Protein AF-A0A349PJF2-F1 (afdb_monomer)

Mean predicted aligned error: 4.55 Å

Foldseek 3Di:
DDDDWKEFPDWDWDQEEQALKTFTPDTDIDDPPDFQWKAKDLDQDFDFLPDPGTDRDHDGIDGHPDAAKTKMWIWTGDPVRHIYRTDMDIYHYDHDFAKEKEWEPPDAAWWWKDKPNPQIDIDHDTTIDITPDTHGFQDKIAIDTPDDGPQKDKDWDPRIDTDHPYYHYHIYIYMDGDDDD

Radius of gyration: 26.76 Å; Cα contacts (8 Å, |Δi|>4): 466; chains: 1; bounding box: 59×25×78 Å

Secondary structure (DSSP, 8-state):
---PPPEEEEEE--SEESSSEEE-SEEEEE-SS---EEEEESSSSPPPTTSTT-BSS--SEEE-SSSEEEEEEEEEE-SSS-BPPPEEEEEEE---EE-EEEEEES--S-EEEEETTTEEEEE-SSEEEE-S--EETT-EEEEEEEEPPTTEEEEEES-EEE--SS-EEEEEEEEEEPPP-

Sequence (181 aa):
ADNAAPTVTAFTIPSTSTSLTVSISSFTATDDTAVTGYKLTESATAPEAGAAGWTETAPTSYTFTNEGSNTLYAWAKDAAGNVSTSLNDSVTITLPTYTIGGTISDLTGTVILQNNAGDNLSRSATGSFTFATALHSSDAYAVTVLTQPTGQTCTVSSGTGTVASANITNVSVSCADNAAP

Structure (mmCIF, N/CA/C/O backbone):
data_AF-A0A349PJF2-F1
#
_entry.id   AF-A0A349PJF2-F1
#
loop_
_atom_site.group_PDB
_atom_site.id
_atom_site.type_symbol
_atom_site.label_atom_id
_atom_site.label_alt_id
_atom_site.label_comp_id
_atom_site.label_asym_id
_atom_site.label_entity_id
_atom_site.label_seq_id
_atom_site.pdbx_PDB_ins_code
_atom_site.Cartn_x
_atom_site.Cartn_y
_atom_site.Cartn_z
_atom_site.occupancy
_atom_site.B_iso_or_equiv
_atom_site.auth_seq_id
_atom_site.auth_comp_id
_atom_site.auth_asym_id
_atom_site.auth_atom_id
_atom_site.pdbx_PDB_model_num
ATOM 1 N N . ALA A 1 1 ? 27.392 4.847 -40.231 1.00 59.41 1 ALA A N 1
ATOM 2 C CA . ALA A 1 1 ? 26.349 5.277 -39.290 1.00 59.41 1 ALA A CA 1
ATOM 3 C C . ALA A 1 1 ? 25.746 4.004 -38.752 1.00 59.41 1 ALA A C 1
ATOM 5 O O . ALA A 1 1 ? 25.529 3.101 -39.552 1.00 59.41 1 ALA A O 1
ATOM 6 N N . ASP A 1 2 ? 25.619 3.909 -37.438 1.00 70.19 2 ASP A N 1
ATOM 7 C CA . ASP A 1 2 ? 24.924 2.789 -36.826 1.00 70.19 2 ASP A CA 1
ATOM 8 C C . ASP A 1 2 ? 23.417 3.003 -36.989 1.00 70.19 2 ASP A C 1
ATOM 10 O O . ASP A 1 2 ? 22.909 4.112 -36.804 1.00 70.19 2 ASP A O 1
ATOM 14 N N . ASN A 1 3 ? 22.733 1.960 -37.432 1.00 76.06 3 ASN A N 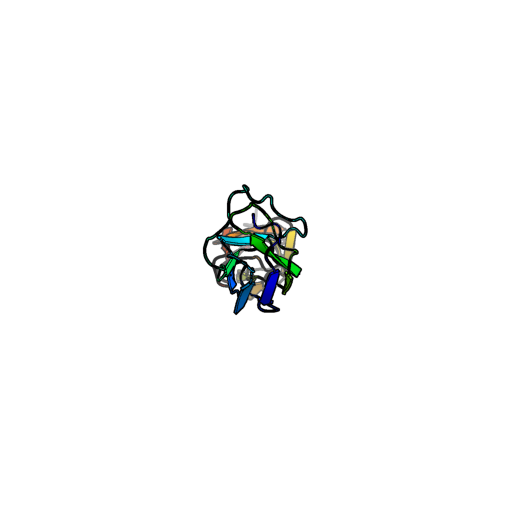1
ATOM 15 C CA . ASN A 1 3 ? 21.300 1.951 -37.679 1.00 76.06 3 ASN A CA 1
ATOM 16 C C . ASN A 1 3 ? 20.607 0.814 -36.917 1.00 76.06 3 ASN A C 1
ATOM 18 O O . ASN A 1 3 ? 19.387 0.683 -37.037 1.00 76.06 3 ASN A O 1
ATOM 22 N N . ALA A 1 4 ? 21.358 -0.019 -36.190 1.00 88.38 4 ALA A N 1
ATOM 23 C CA . ALA A 1 4 ? 20.801 -1.086 -35.384 1.00 88.38 4 ALA A CA 1
ATOM 24 C C . ALA A 1 4 ? 20.402 -0.537 -34.010 1.00 88.38 4 ALA A C 1
ATOM 26 O O . ALA A 1 4 ? 21.052 0.337 -33.455 1.00 88.38 4 A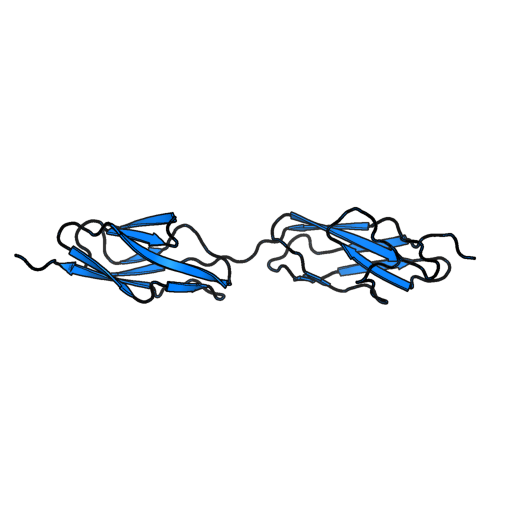LA A O 1
ATOM 27 N N . ALA A 1 5 ? 19.280 -1.019 -33.477 1.00 90.50 5 ALA A N 1
ATOM 28 C CA . ALA A 1 5 ? 18.930 -0.747 -32.092 1.00 90.50 5 ALA A CA 1
ATOM 29 C C . ALA A 1 5 ? 19.630 -1.765 -31.179 1.00 90.50 5 ALA A C 1
ATOM 31 O O . ALA A 1 5 ? 19.698 -2.947 -31.546 1.00 90.50 5 ALA A O 1
ATOM 32 N N . PRO A 1 6 ? 20.022 -1.369 -29.955 1.00 95.50 6 PRO A N 1
ATOM 33 C CA . PRO A 1 6 ? 20.521 -2.312 -28.967 1.00 95.50 6 PRO A CA 1
ATOM 34 C C . PRO A 1 6 ? 19.528 -3.434 -28.665 1.00 95.50 6 PRO A C 1
ATOM 36 O O . PRO A 1 6 ? 18.317 -3.299 -28.844 1.00 95.50 6 PRO A O 1
ATOM 39 N N . THR A 1 7 ? 20.027 -4.532 -28.103 1.00 97.12 7 THR A N 1
ATOM 40 C CA . THR A 1 7 ? 19.207 -5.650 -27.619 1.00 97.12 7 THR A CA 1
ATOM 41 C C . THR A 1 7 ? 19.398 -5.839 -26.120 1.00 97.12 7 THR A C 1
ATOM 43 O O . THR A 1 7 ? 20.521 -6.034 -25.658 1.00 97.12 7 THR A O 1
ATOM 46 N N . VAL A 1 8 ? 18.307 -5.834 -25.349 1.00 97.88 8 VAL A N 1
ATOM 47 C CA . VAL A 1 8 ? 18.334 -6.248 -23.936 1.00 97.88 8 VAL A CA 1
ATOM 48 C C . VAL A 1 8 ? 18.394 -7.773 -23.885 1.00 97.88 8 VAL A C 1
ATOM 50 O O . VAL A 1 8 ? 17.465 -8.451 -24.316 1.00 97.88 8 VAL A O 1
ATOM 53 N N . THR A 1 9 ? 19.506 -8.317 -23.397 1.00 97.44 9 THR A N 1
ATOM 54 C CA . THR A 1 9 ? 19.817 -9.754 -23.440 1.00 97.44 9 THR A CA 1
ATOM 55 C C . THR A 1 9 ? 19.437 -10.495 -22.166 1.00 97.44 9 THR A C 1
ATOM 57 O O . THR A 1 9 ? 19.181 -11.696 -22.217 1.00 97.44 9 THR A O 1
ATOM 60 N N .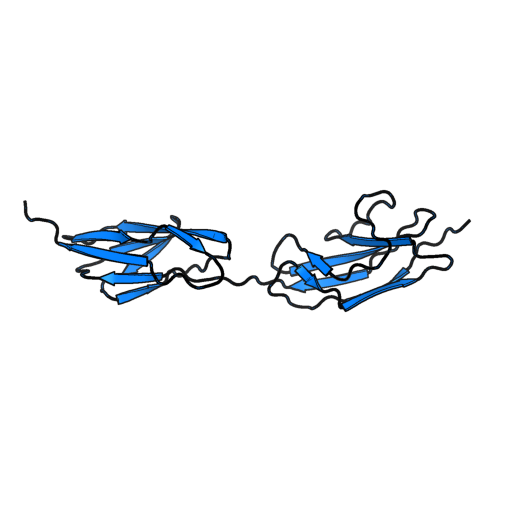 ALA A 1 10 ? 19.370 -9.799 -21.031 1.00 97.75 10 ALA A N 1
ATOM 61 C CA . ALA A 1 10 ? 18.850 -10.347 -19.788 1.00 97.75 10 ALA A CA 1
ATOM 62 C C . ALA A 1 10 ? 18.217 -9.243 -18.948 1.00 97.75 10 ALA A C 1
ATOM 64 O O . ALA A 1 10 ? 18.739 -8.131 -18.866 1.00 97.75 10 ALA A O 1
ATOM 65 N N . PHE A 1 11 ? 17.101 -9.573 -18.312 1.00 98.44 11 PHE A N 1
ATOM 66 C CA . PHE A 1 11 ? 16.432 -8.725 -17.345 1.00 98.44 11 PHE A CA 1
ATOM 67 C C . PHE A 1 11 ? 15.664 -9.615 -16.374 1.00 98.44 11 PHE A C 1
ATOM 69 O O . PHE A 1 11 ? 14.835 -10.407 -16.816 1.00 98.44 11 PHE A O 1
ATOM 76 N N . THR A 1 12 ? 15.967 -9.517 -15.081 1.00 98.25 12 THR A N 1
ATOM 77 C CA . THR A 1 12 ? 15.286 -10.303 -14.044 1.00 98.25 12 THR A CA 1
ATOM 78 C C . THR A 1 12 ? 15.121 -9.519 -12.751 1.00 98.25 12 THR A C 1
ATOM 80 O O . THR A 1 12 ? 16.077 -8.939 -12.218 1.00 98.25 12 THR A O 1
ATOM 83 N N . ILE A 1 13 ? 13.921 -9.586 -12.187 1.00 98.56 13 ILE A N 1
ATOM 84 C CA . ILE A 1 13 ? 13.551 -9.061 -10.868 1.00 98.56 13 ILE A CA 1
ATOM 85 C C . ILE A 1 13 ? 13.000 -10.215 -10.009 1.00 98.56 13 ILE A C 1
ATOM 87 O O . ILE A 1 13 ? 12.652 -11.269 -10.538 1.00 98.56 13 ILE A O 1
ATOM 91 N N . PRO A 1 14 ? 12.962 -10.102 -8.670 1.00 98.25 14 PRO A N 1
ATOM 92 C CA . PRO A 1 14 ? 12.305 -11.117 -7.854 1.00 98.25 14 PRO A CA 1
ATOM 93 C C . PRO A 1 14 ? 10.805 -11.182 -8.167 1.00 98.25 14 PRO A C 1
ATOM 95 O O . PRO A 1 14 ? 10.162 -10.161 -8.394 1.00 98.25 14 PRO A O 1
ATOM 98 N N . SER A 1 15 ? 10.223 -12.380 -8.084 1.00 97.81 15 SER A N 1
ATOM 99 C CA . SER A 1 15 ? 8.788 -12.591 -8.319 1.00 97.81 15 SER A CA 1
ATOM 100 C C . SER A 1 15 ? 7.892 -12.010 -7.219 1.00 97.81 15 SER A C 1
ATOM 102 O O . SER A 1 15 ? 6.703 -11.781 -7.446 1.00 97.81 15 SER A O 1
ATOM 104 N N . THR A 1 16 ? 8.444 -11.749 -6.029 1.00 97.94 16 THR A N 1
ATOM 105 C CA . THR A 1 16 ? 7.729 -11.171 -4.882 1.00 97.94 16 THR A CA 1
ATOM 106 C C . THR A 1 16 ? 8.570 -10.132 -4.146 1.00 97.94 16 THR A C 1
ATOM 108 O O . THR A 1 16 ? 9.784 -10.305 -4.026 1.00 97.94 16 THR A O 1
ATOM 111 N N . SER A 1 17 ? 7.930 -9.111 -3.571 1.00 98.19 17 SER A N 1
ATOM 112 C CA . SER A 1 17 ? 8.584 -8.112 -2.714 1.00 98.19 17 SER A CA 1
ATOM 113 C C . SER A 1 17 ? 7.667 -7.638 -1.585 1.00 98.19 17 SER A C 1
ATOM 115 O O . SER A 1 17 ? 6.457 -7.531 -1.762 1.00 98.19 17 SER A O 1
ATOM 117 N N . THR A 1 18 ? 8.252 -7.288 -0.438 1.00 97.06 18 THR A N 1
ATOM 118 C CA . THR A 1 18 ? 7.561 -6.612 0.678 1.00 97.06 18 THR A CA 1
ATOM 119 C C . THR A 1 18 ? 7.866 -5.111 0.738 1.00 97.06 18 THR A C 1
ATOM 121 O O . THR A 1 18 ? 7.680 -4.470 1.769 1.00 97.06 18 THR A O 1
ATOM 124 N N . SER A 1 19 ? 8.406 -4.559 -0.351 1.00 96.75 19 SER A N 1
ATOM 125 C CA . SER A 1 19 ? 8.801 -3.158 -0.512 1.00 96.75 19 SER A CA 1
ATOM 126 C C . SER A 1 19 ? 8.511 -2.689 -1.938 1.00 96.75 19 SER A C 1
ATOM 128 O O . SER A 1 19 ? 8.658 -3.464 -2.886 1.00 96.75 19 SER A O 1
ATOM 130 N N . LEU A 1 20 ? 8.164 -1.408 -2.098 1.00 97.38 20 LEU A N 1
ATOM 131 C CA . LEU A 1 20 ? 8.050 -0.772 -3.416 1.00 97.38 20 LEU A CA 1
ATOM 132 C C . LEU A 1 20 ? 9.406 -0.662 -4.125 1.00 97.38 20 LEU A C 1
ATOM 134 O O . LEU A 1 20 ? 9.456 -0.672 -5.351 1.00 97.38 20 LEU A O 1
ATOM 138 N N . THR A 1 2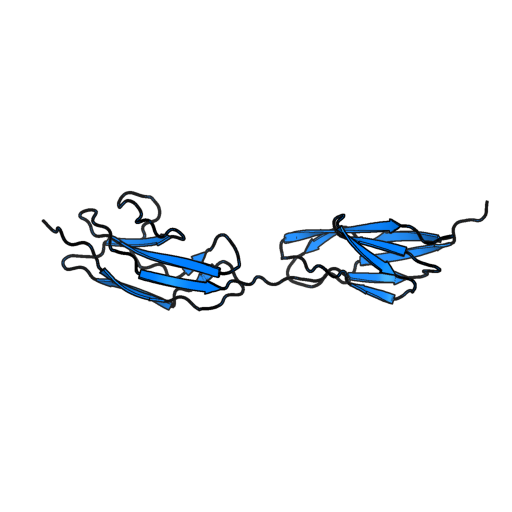1 ? 10.508 -0.582 -3.377 1.00 97.81 21 THR A N 1
ATOM 139 C CA . THR A 1 21 ? 11.858 -0.619 -3.950 1.00 97.81 21 THR A CA 1
ATOM 140 C C . THR A 1 21 ? 12.304 -2.063 -4.119 1.00 97.81 21 THR A C 1
ATOM 142 O O . THR A 1 21 ? 12.568 -2.765 -3.141 1.00 97.81 21 THR A O 1
ATOM 145 N N . VAL A 1 22 ? 12.399 -2.488 -5.375 1.00 98.25 22 VAL A N 1
ATOM 146 C CA . VAL A 1 22 ? 12.742 -3.847 -5.792 1.00 98.25 22 VAL A CA 1
ATOM 147 C C . VAL A 1 22 ? 14.136 -3.851 -6.406 1.00 98.25 22 VAL A C 1
ATOM 149 O O . VAL A 1 22 ? 14.479 -2.981 -7.208 1.00 98.25 22 VAL A O 1
ATOM 152 N N . SER A 1 23 ? 14.956 -4.829 -6.029 1.00 97.94 23 SER A N 1
ATOM 153 C CA . SER A 1 23 ? 16.282 -5.030 -6.612 1.00 97.94 23 SER A CA 1
ATOM 154 C C . SER A 1 23 ? 16.204 -5.701 -7.982 1.00 97.94 23 SER A C 1
ATOM 156 O O . SER A 1 23 ? 15.338 -6.532 -8.251 1.00 97.94 23 SER A O 1
ATOM 158 N N . ILE A 1 24 ? 17.150 -5.360 -8.849 1.00 98.12 24 ILE A N 1
ATOM 159 C CA . ILE A 1 24 ? 17.281 -5.922 -10.191 1.00 98.12 24 ILE A CA 1
ATOM 160 C C . ILE A 1 24 ? 18.456 -6.889 -10.165 1.00 98.12 24 ILE A C 1
ATOM 162 O O . ILE A 1 24 ? 19.592 -6.505 -9.894 1.00 98.12 24 ILE A O 1
ATOM 166 N N . SER A 1 25 ? 18.158 -8.164 -10.399 1.00 95.44 25 SER A N 1
ATOM 167 C CA . SER A 1 25 ? 19.133 -9.257 -10.305 1.00 95.44 25 SER A CA 1
ATOM 168 C C . SER A 1 25 ? 19.980 -9.406 -11.567 1.00 95.44 25 SER A C 1
ATOM 170 O O . SER A 1 25 ? 21.129 -9.835 -11.493 1.00 95.44 25 SER A O 1
ATOM 172 N N . SER A 1 26 ? 19.429 -9.024 -12.718 1.00 97.06 26 SER A N 1
ATOM 173 C CA . SER A 1 26 ? 20.146 -8.937 -13.982 1.00 97.06 26 SER A CA 1
ATOM 174 C C . SER A 1 26 ? 19.529 -7.838 -14.827 1.00 97.06 26 SER A C 1
ATOM 176 O O . SER A 1 26 ? 18.306 -7.729 -14.896 1.00 97.06 26 SER A O 1
ATOM 178 N N . PHE A 1 27 ? 20.374 -7.039 -15.468 1.00 97.81 27 PHE A N 1
ATOM 179 C CA . PHE A 1 27 ? 19.989 -6.163 -16.562 1.00 97.81 27 PHE A CA 1
ATOM 180 C C . PHE A 1 27 ? 21.207 -5.972 -17.464 1.00 97.81 27 PHE A C 1
ATOM 182 O O . PHE A 1 27 ? 22.126 -5.220 -17.145 1.00 97.81 27 PHE A O 1
ATOM 189 N N . THR A 1 28 ? 21.228 -6.694 -18.580 1.00 97.31 28 THR A N 1
ATOM 190 C CA . THR A 1 28 ? 22.307 -6.636 -19.567 1.00 97.31 28 THR A CA 1
ATOM 191 C C . THR A 1 28 ? 21.746 -6.311 -20.938 1.00 97.31 28 THR A C 1
ATOM 193 O O . THR A 1 28 ? 20.685 -6.802 -21.325 1.00 97.31 28 THR A O 1
ATOM 196 N N . ALA A 1 29 ? 22.480 -5.504 -21.694 1.00 96.81 29 ALA A N 1
ATOM 197 C CA . ALA A 1 29 ? 22.188 -5.223 -23.087 1.00 96.81 29 ALA A CA 1
ATOM 198 C C . ALA A 1 29 ? 23.473 -5.277 -23.910 1.00 96.81 29 ALA A C 1
ATOM 200 O O . ALA A 1 29 ? 24.569 -5.055 -23.395 1.00 96.81 29 ALA A O 1
ATOM 201 N N . THR A 1 30 ? 23.325 -5.591 -25.188 1.00 94.75 30 THR A N 1
ATOM 202 C CA . THR A 1 30 ? 24.413 -5.630 -26.162 1.00 94.75 30 THR A CA 1
ATOM 203 C C . THR A 1 30 ? 24.028 -4.826 -27.385 1.00 94.75 30 THR A C 1
ATOM 205 O O . THR A 1 30 ? 22.849 -4.724 -27.722 1.00 94.75 30 THR A O 1
ATOM 208 N N . ASP A 1 31 ? 25.037 -4.306 -28.058 1.00 93.75 31 ASP A N 1
ATOM 209 C CA . ASP A 1 31 ? 24.923 -3.525 -29.279 1.00 93.75 31 ASP A CA 1
ATOM 210 C C . ASP A 1 31 ? 26.179 -3.780 -30.123 1.00 93.75 31 ASP A C 1
ATOM 212 O O . ASP A 1 31 ? 27.198 -4.215 -29.572 1.00 93.75 31 ASP A O 1
ATOM 216 N N . ASP A 1 32 ? 26.117 -3.574 -31.436 1.00 86.31 32 ASP A N 1
ATOM 217 C CA . ASP A 1 32 ? 27.268 -3.752 -32.325 1.00 86.31 32 ASP A CA 1
ATOM 218 C C . ASP A 1 32 ? 28.282 -2.608 -32.213 1.00 86.31 32 ASP A C 1
ATOM 220 O O . ASP A 1 32 ? 29.478 -2.852 -32.410 1.00 86.31 32 ASP A O 1
ATOM 224 N N . THR A 1 33 ? 27.848 -1.407 -31.809 1.00 88.81 33 THR A N 1
ATOM 225 C CA . THR A 1 33 ? 28.745 -0.286 -31.504 1.00 88.81 33 THR A CA 1
ATOM 226 C C . THR A 1 33 ? 28.888 -0.064 -30.001 1.00 88.81 33 THR A C 1
ATOM 228 O O . THR A 1 33 ? 29.988 -0.209 -29.458 1.00 88.81 33 THR A O 1
ATOM 231 N N . ALA A 1 34 ? 27.810 0.339 -29.321 1.00 89.25 34 ALA A N 1
ATOM 232 C CA . ALA A 1 34 ? 27.795 0.602 -27.885 1.00 89.25 34 ALA A CA 1
ATOM 233 C C . ALA A 1 34 ? 26.380 0.868 -27.350 1.00 89.25 34 ALA A C 1
ATOM 235 O O . ALA A 1 34 ? 25.655 1.741 -27.830 1.00 89.25 34 ALA A O 1
ATOM 236 N N . VAL A 1 35 ? 26.059 0.252 -26.211 1.00 95.19 35 VAL A N 1
ATOM 237 C CA . VAL A 1 35 ? 24.931 0.693 -25.383 1.00 95.19 35 VAL A CA 1
ATOM 238 C C . VAL A 1 35 ? 25.346 1.943 -24.607 1.00 95.19 35 VAL A C 1
ATOM 240 O O . VAL A 1 35 ? 26.327 1.914 -23.868 1.00 95.19 35 VAL A O 1
ATOM 243 N N . THR A 1 36 ? 24.594 3.034 -24.748 1.00 95.75 36 THR A N 1
ATOM 244 C CA . THR A 1 36 ? 24.882 4.320 -24.076 1.00 95.75 36 THR A CA 1
ATOM 245 C C . THR A 1 36 ? 23.831 4.736 -23.060 1.00 95.75 36 THR A C 1
ATOM 247 O O . THR A 1 36 ? 23.991 5.748 -22.378 1.00 95.75 36 THR A O 1
ATOM 250 N N . GLY A 1 37 ? 22.729 3.998 -22.964 1.00 97.31 37 GLY A N 1
ATOM 251 C CA . GLY A 1 37 ? 21.723 4.270 -21.958 1.00 97.31 37 GLY A CA 1
ATOM 252 C C . GLY A 1 37 ? 20.860 3.066 -21.642 1.00 97.31 37 GLY A C 1
ATOM 253 O O . GLY A 1 37 ? 20.527 2.278 -22.521 1.00 97.31 37 GLY A O 1
ATOM 254 N N . TYR A 1 38 ? 20.454 2.992 -20.383 1.00 98.31 38 TYR A N 1
ATOM 255 C CA . TYR A 1 38 ? 19.519 2.032 -19.822 1.00 98.31 38 TYR A CA 1
ATOM 256 C C . TYR A 1 38 ? 18.360 2.780 -19.175 1.00 98.31 38 TYR A C 1
ATOM 258 O O . TYR A 1 38 ? 18.555 3.832 -18.553 1.00 98.31 38 TYR A O 1
ATOM 266 N N . LYS A 1 39 ? 17.148 2.247 -19.313 1.00 98.06 39 LYS A N 1
ATOM 267 C CA . LYS A 1 39 ? 15.953 2.814 -18.690 1.00 98.06 39 LYS A CA 1
ATOM 268 C C . LYS A 1 39 ? 14.960 1.722 -18.332 1.00 98.06 39 LYS A C 1
ATOM 270 O O . LYS A 1 39 ? 14.881 0.695 -19.000 1.00 98.06 39 LYS A O 1
ATOM 275 N N . LEU A 1 40 ? 14.202 1.971 -17.271 1.00 98.31 40 LEU A N 1
ATOM 276 C CA . LEU A 1 40 ? 13.140 1.103 -16.782 1.00 98.31 40 LEU A CA 1
ATOM 277 C C . LEU A 1 40 ? 11.836 1.887 -16.727 1.00 98.31 40 LEU A C 1
ATOM 279 O O . LEU A 1 40 ? 11.840 3.061 -16.350 1.00 98.31 40 LEU A O 1
ATOM 283 N N . THR A 1 41 ? 10.736 1.251 -17.113 1.00 97.69 41 THR A N 1
ATOM 284 C CA . THR A 1 41 ? 9.402 1.861 -17.095 1.00 97.69 41 THR A CA 1
ATOM 285 C C . THR A 1 41 ? 8.340 0.848 -16.688 1.00 97.69 41 THR A C 1
ATOM 287 O O 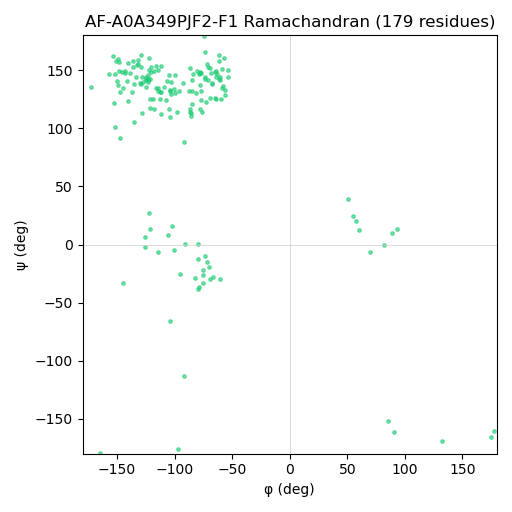. THR A 1 41 ? 8.430 -0.321 -17.042 1.00 97.69 41 THR A O 1
ATOM 290 N N . GLU A 1 42 ? 7.277 1.310 -16.032 1.00 97.12 42 GLU A N 1
ATOM 291 C CA . GLU A 1 42 ? 6.045 0.525 -15.804 1.00 97.12 42 GLU A CA 1
ATOM 292 C C . GLU A 1 42 ? 5.115 0.504 -17.040 1.00 97.12 42 GLU A C 1
ATOM 294 O O . GLU A 1 42 ? 4.047 -0.099 -17.026 1.00 97.12 42 GLU A O 1
ATOM 299 N N . SER A 1 43 ? 5.515 1.162 -18.134 1.00 95.94 43 SER A N 1
ATOM 300 C CA . SER A 1 43 ? 4.805 1.163 -19.418 1.00 95.94 43 SER A CA 1
ATOM 301 C C . SER A 1 43 ? 5.489 0.249 -20.429 1.00 95.94 43 SER A C 1
ATOM 303 O O . SER A 1 43 ? 6.714 0.281 -20.553 1.00 95.94 43 SER A O 1
ATOM 305 N N . ALA A 1 44 ? 4.683 -0.488 -21.198 1.00 96.62 44 ALA A N 1
ATOM 306 C CA . ALA A 1 44 ? 5.130 -1.292 -22.336 1.00 96.62 44 ALA A CA 1
ATOM 307 C C . ALA A 1 44 ? 5.509 -0.451 -23.571 1.00 96.62 44 ALA A C 1
ATOM 309 O O . ALA A 1 44 ? 6.045 -0.981 -24.542 1.00 96.62 44 ALA A O 1
ATOM 310 N N . THR A 1 45 ? 5.210 0.851 -23.568 1.00 96.69 45 THR A N 1
ATOM 311 C CA . THR A 1 45 ? 5.544 1.753 -24.675 1.00 96.69 45 THR A CA 1
ATOM 312 C C . THR A 1 45 ? 6.997 2.196 -24.574 1.00 96.69 45 THR A C 1
ATOM 314 O O . THR A 1 45 ? 7.420 2.693 -23.528 1.00 96.69 45 THR A O 1
ATOM 317 N N . ALA A 1 46 ? 7.735 2.075 -25.680 1.00 95.94 46 ALA A N 1
ATOM 318 C CA . ALA A 1 46 ? 9.127 2.497 -25.750 1.00 95.94 46 ALA A CA 1
ATOM 319 C C . ALA A 1 46 ? 9.279 3.979 -25.363 1.00 95.94 46 ALA A C 1
ATOM 321 O O . ALA A 1 46 ? 8.574 4.830 -25.917 1.00 95.94 46 ALA A O 1
ATOM 322 N N . PRO A 1 47 ? 10.181 4.316 -24.425 1.00 96.88 47 PRO A N 1
ATOM 323 C CA . PRO A 1 47 ? 10.486 5.703 -24.119 1.00 96.88 47 PRO A CA 1
ATOM 324 C C . PRO A 1 47 ? 11.218 6.356 -25.295 1.00 96.88 47 PRO A C 1
ATOM 326 O O . PRO A 1 47 ? 12.026 5.723 -25.971 1.00 96.88 47 PRO A O 1
ATOM 329 N N . GLU A 1 48 ? 11.003 7.655 -25.495 1.00 96.00 48 GLU A N 1
ATOM 330 C CA . GLU A 1 48 ? 11.801 8.424 -26.452 1.00 96.00 48 GLU A CA 1
ATOM 331 C C . GLU A 1 48 ? 13.285 8.428 -26.042 1.00 96.00 48 GLU A C 1
ATOM 333 O O . GLU A 1 48 ? 13.627 8.538 -24.856 1.00 96.00 48 GLU A O 1
ATOM 338 N N . ALA A 1 49 ? 14.191 8.364 -27.020 1.00 94.62 49 ALA A N 1
ATOM 339 C CA . ALA A 1 49 ? 15.634 8.334 -26.767 1.00 94.62 49 ALA A CA 1
ATOM 340 C C . ALA A 1 49 ? 16.152 9.580 -26.021 1.00 94.62 49 ALA A C 1
ATOM 342 O O . ALA A 1 49 ? 17.115 9.488 -25.260 1.00 94.62 49 ALA A O 1
ATOM 343 N N . GLY A 1 50 ? 15.494 10.731 -26.212 1.00 93.19 50 GLY A N 1
ATOM 344 C CA . GLY A 1 50 ? 15.791 11.995 -25.528 1.00 93.19 50 GLY A CA 1
ATOM 345 C C . GLY A 1 50 ? 15.020 12.221 -24.222 1.00 93.19 50 GLY A C 1
ATOM 346 O O . GLY A 1 50 ? 15.188 13.265 -23.595 1.00 93.19 50 GLY A O 1
ATOM 347 N N . ALA A 1 51 ? 14.165 11.283 -23.801 1.00 95.00 51 ALA A N 1
ATOM 348 C CA . ALA A 1 51 ? 13.400 11.428 -22.566 1.00 95.00 51 ALA A CA 1
ATOM 349 C C . ALA A 1 51 ? 14.321 11.458 -21.334 1.00 95.00 51 ALA A C 1
ATOM 351 O O . ALA A 1 51 ? 15.331 10.765 -21.281 1.00 95.00 51 ALA A O 1
ATOM 352 N N . ALA A 1 52 ? 13.948 12.185 -20.281 1.00 94.19 52 ALA A N 1
ATOM 353 C CA . ALA A 1 52 ? 14.692 12.140 -19.020 1.00 94.19 52 ALA A CA 1
ATOM 354 C C . ALA A 1 52 ? 14.700 10.721 -18.399 1.00 94.19 52 ALA A C 1
ATOM 356 O O . ALA A 1 52 ? 13.821 9.900 -18.680 1.00 94.19 52 ALA A O 1
ATOM 357 N N . GLY A 1 53 ? 15.676 10.434 -17.531 1.00 93.88 53 GLY A N 1
ATOM 358 C CA . GLY A 1 53 ? 15.743 9.181 -16.764 1.00 93.88 53 GLY A CA 1
ATOM 359 C C . GLY A 1 53 ? 16.472 8.015 -17.442 1.00 93.88 53 GLY A C 1
ATOM 360 O O . GLY A 1 53 ? 16.409 6.899 -16.937 1.00 93.88 53 GLY A O 1
ATOM 361 N N . TRP A 1 54 ? 17.159 8.246 -18.565 1.00 97.44 54 TRP A N 1
ATOM 362 C CA . TRP A 1 54 ? 18.180 7.312 -19.048 1.00 97.44 54 TRP A CA 1
ATOM 363 C C . TRP A 1 54 ? 19.412 7.362 -18.140 1.00 97.44 54 TRP A C 1
ATOM 365 O O . TRP A 1 54 ? 19.818 8.430 -17.685 1.00 97.44 54 TRP A O 1
ATOM 375 N N . THR A 1 55 ? 20.008 6.202 -17.903 1.00 97.44 55 THR A N 1
ATOM 376 C CA . THR A 1 55 ? 21.198 6.017 -17.064 1.00 97.44 55 THR A CA 1
ATOM 377 C C . THR A 1 55 ? 22.315 5.394 -17.888 1.00 97.44 55 THR A C 1
ATOM 379 O O . THR A 1 55 ? 22.039 4.558 -18.740 1.00 97.44 55 THR A O 1
ATOM 382 N N . GLU A 1 56 ? 23.569 5.799 -17.681 1.00 95.62 56 GLU A N 1
ATOM 383 C CA . GLU A 1 56 ? 24.704 5.264 -18.457 1.00 95.62 56 GLU A CA 1
ATOM 384 C C . GLU A 1 56 ? 24.998 3.793 -18.126 1.00 95.62 56 GLU A C 1
ATOM 386 O O . GLU A 1 56 ? 25.449 3.032 -18.979 1.00 95.62 56 GLU A O 1
ATOM 391 N N . THR A 1 57 ? 24.706 3.378 -16.894 1.00 96.00 57 THR A N 1
ATOM 392 C CA . THR A 1 57 ? 24.840 2.000 -16.421 1.00 96.00 57 THR A CA 1
ATOM 393 C C . THR A 1 57 ? 23.473 1.392 -16.150 1.00 96.00 57 THR A C 1
ATOM 395 O O . THR A 1 57 ? 22.520 2.097 -15.833 1.00 96.00 57 THR A O 1
ATOM 398 N N . ALA A 1 58 ? 23.378 0.067 -16.250 1.00 97.12 58 ALA A N 1
ATOM 399 C CA . ALA A 1 58 ? 22.149 -0.645 -15.938 1.00 97.12 58 ALA A CA 1
ATOM 400 C C . ALA A 1 58 ? 21.730 -0.402 -14.468 1.00 97.12 58 ALA A C 1
ATOM 402 O O . ALA A 1 58 ? 22.532 -0.656 -13.561 1.00 97.12 58 ALA A O 1
ATOM 403 N N . PRO A 1 59 ? 20.498 0.077 -14.203 1.00 97.81 59 PRO A N 1
ATOM 404 C CA . PRO A 1 59 ? 20.010 0.254 -12.843 1.00 97.81 59 PRO A CA 1
ATOM 405 C C . PRO A 1 59 ? 19.979 -1.065 -12.067 1.00 97.81 59 PRO A C 1
ATOM 407 O O . PRO A 1 59 ? 19.639 -2.116 -12.606 1.00 97.81 59 PRO A O 1
ATOM 410 N N . THR A 1 60 ? 20.281 -0.993 -10.772 1.00 97.94 60 THR A N 1
ATOM 411 C CA . THR A 1 60 ? 20.293 -2.147 -9.853 1.00 97.94 60 THR A CA 1
ATOM 412 C C . THR A 1 60 ? 19.042 -2.237 -8.979 1.00 97.94 60 THR A C 1
ATOM 414 O O . THR A 1 60 ? 18.874 -3.193 -8.223 1.00 97.94 60 THR A O 1
ATOM 417 N N . SER A 1 61 ? 18.156 -1.244 -9.059 1.00 98.00 61 SER A N 1
ATOM 418 C CA . SER A 1 61 ? 16.864 -1.236 -8.378 1.00 98.00 61 SER A CA 1
ATOM 419 C C . SER A 1 61 ? 15.858 -0.362 -9.119 1.00 98.00 61 SER A C 1
ATOM 421 O O . SER A 1 61 ? 16.234 0.476 -9.942 1.00 98.00 61 SER A O 1
ATOM 423 N N . TYR A 1 62 ? 14.583 -0.562 -8.807 1.00 98.31 62 TYR A N 1
ATOM 424 C CA . TYR A 1 62 ? 13.478 0.259 -9.276 1.00 98.31 62 TYR A CA 1
ATOM 425 C C . TYR A 1 62 ? 12.453 0.434 -8.151 1.00 98.31 62 TYR A C 1
ATOM 427 O O . TYR A 1 62 ? 12.195 -0.508 -7.401 1.00 98.31 62 TYR A O 1
ATOM 435 N N . THR A 1 63 ? 11.878 1.631 -8.024 1.00 98.19 63 THR A N 1
ATOM 436 C CA . THR A 1 63 ? 10.806 1.910 -7.058 1.00 98.19 63 THR A CA 1
ATOM 437 C C . THR A 1 63 ? 9.480 1.970 -7.795 1.00 98.19 63 THR A C 1
ATOM 439 O O . THR A 1 63 ? 9.245 2.909 -8.552 1.00 98.19 63 THR A O 1
ATOM 442 N N . PHE A 1 64 ? 8.634 0.969 -7.567 1.00 97.94 64 PHE A N 1
ATOM 443 C CA . PHE A 1 64 ? 7.286 0.906 -8.121 1.00 97.94 64 PHE A CA 1
ATOM 444 C C . PHE A 1 64 ? 6.356 1.919 -7.462 1.00 97.94 64 PHE A C 1
ATOM 446 O O . PHE A 1 64 ? 6.549 2.313 -6.311 1.00 97.94 64 PHE A O 1
ATOM 453 N N . THR A 1 65 ? 5.314 2.304 -8.194 1.00 95.69 65 THR A N 1
ATOM 454 C CA . THR A 1 65 ? 4.318 3.259 -7.696 1.00 95.69 65 THR A CA 1
ATOM 455 C C . THR A 1 65 ? 3.306 2.607 -6.755 1.00 95.69 65 THR A C 1
ATOM 457 O O . THR A 1 65 ? 2.887 3.228 -5.782 1.00 95.69 65 THR A O 1
ATOM 460 N N . ASN A 1 66 ? 2.912 1.360 -7.029 1.00 94.19 66 ASN A N 1
ATOM 461 C CA . ASN A 1 66 ? 1.836 0.675 -6.316 1.00 94.19 66 ASN A CA 1
ATOM 462 C C . ASN A 1 66 ? 2.257 -0.729 -5.888 1.00 94.19 66 ASN A C 1
ATOM 464 O O . ASN A 1 66 ? 3.112 -1.358 -6.514 1.00 94.19 66 ASN A O 1
ATOM 468 N N . GLU A 1 67 ? 1.612 -1.246 -4.845 1.00 96.81 67 GLU A N 1
ATOM 469 C CA . GLU A 1 67 ? 1.680 -2.672 -4.552 1.00 96.81 67 GLU A CA 1
ATOM 470 C C . GLU A 1 67 ? 0.821 -3.500 -5.529 1.00 96.81 67 GLU A C 1
ATOM 472 O O . GLU A 1 67 ? 0.184 -2.964 -6.436 1.00 96.81 67 GLU A O 1
ATOM 477 N N . GLY A 1 68 ? 0.808 -4.820 -5.363 1.00 97.31 68 GLY A N 1
ATOM 478 C CA . GLY A 1 68 ? 0.128 -5.749 -6.259 1.00 97.31 68 GLY A CA 1
ATOM 479 C C . GLY A 1 68 ? 1.024 -6.249 -7.391 1.00 97.31 68 GLY A C 1
ATOM 480 O O . GLY A 1 68 ? 2.255 -6.214 -7.303 1.00 97.31 68 GLY A O 1
ATOM 481 N N . SER A 1 69 ? 0.403 -6.780 -8.444 1.00 97.44 69 SER A N 1
ATOM 482 C CA . SER A 1 69 ? 1.123 -7.303 -9.608 1.00 97.44 69 SER A CA 1
ATOM 483 C C . SER A 1 69 ? 1.579 -6.153 -10.500 1.00 97.44 69 SER A C 1
ATOM 485 O O . SER A 1 69 ? 0.753 -5.425 -11.047 1.00 97.44 69 SER A O 1
ATOM 487 N N . ASN A 1 70 ? 2.893 -6.001 -10.637 1.00 97.94 70 ASN A N 1
ATOM 488 C CA . ASN A 1 70 ? 3.518 -4.969 -11.450 1.00 97.94 70 ASN A CA 1
ATOM 489 C C . ASN A 1 70 ? 4.475 -5.605 -12.463 1.00 97.94 70 ASN A C 1
ATOM 491 O O . ASN A 1 70 ? 5.192 -6.555 -12.141 1.00 97.94 70 ASN A O 1
ATOM 495 N N . THR A 1 71 ? 4.524 -5.042 -13.669 1.00 98.12 71 THR A N 1
ATOM 496 C CA . THR A 1 71 ? 5.455 -5.451 -14.728 1.00 98.12 71 THR A CA 1
ATOM 497 C C . THR A 1 71 ? 6.418 -4.311 -15.018 1.00 98.12 71 THR A C 1
ATOM 499 O O . THR A 1 71 ? 5.999 -3.167 -15.198 1.00 98.12 71 THR A O 1
ATOM 502 N N . LEU A 1 72 ? 7.709 -4.628 -15.073 1.00 98.44 72 LEU A N 1
ATOM 503 C CA . LEU A 1 72 ? 8.768 -3.669 -15.354 1.00 98.44 72 LEU A CA 1
ATOM 504 C C . LEU A 1 72 ? 9.382 -3.965 -16.718 1.00 98.44 72 LEU A C 1
ATOM 506 O O . LEU A 1 72 ? 9.735 -5.105 -17.009 1.00 98.44 72 LEU A O 1
ATOM 510 N N . TYR A 1 73 ? 9.508 -2.931 -17.542 1.00 98.50 73 TYR A N 1
ATOM 511 C CA . TYR A 1 73 ? 10.042 -3.014 -18.896 1.00 98.50 73 TYR A CA 1
ATOM 512 C C . TYR A 1 73 ? 11.428 -2.380 -18.930 1.00 98.50 73 TYR A C 1
ATOM 514 O O . TYR A 1 73 ? 11.603 -1.224 -18.541 1.00 98.50 73 TYR A O 1
ATOM 522 N N . ALA A 1 74 ? 12.404 -3.149 -19.393 1.00 98.50 74 ALA A N 1
ATOM 523 C CA . ALA A 1 74 ? 13.798 -2.774 -19.520 1.00 98.50 74 ALA A CA 1
ATOM 524 C C . ALA A 1 74 ? 14.127 -2.386 -20.960 1.00 98.50 74 ALA A C 1
ATOM 526 O O . ALA A 1 74 ? 13.835 -3.129 -21.898 1.00 98.50 74 ALA A O 1
ATOM 527 N N . TRP A 1 75 ? 14.769 -1.232 -21.113 1.00 98.44 75 TRP A N 1
ATOM 528 C CA . TRP A 1 75 ? 15.106 -0.619 -22.392 1.00 98.44 75 TRP A CA 1
ATOM 529 C C . TRP A 1 75 ? 16.584 -0.253 -22.436 1.00 98.44 75 TRP A C 1
ATOM 531 O O . TRP A 1 75 ? 17.144 0.216 -21.442 1.00 98.44 75 TRP A O 1
ATOM 541 N N . ALA A 1 76 ? 17.190 -0.389 -23.609 1.00 98.06 76 ALA A N 1
ATOM 542 C CA . ALA A 1 76 ? 18.533 0.089 -23.900 1.00 98.06 76 ALA A CA 1
ATOM 543 C C . ALA A 1 76 ? 18.501 1.065 -25.084 1.00 98.06 76 ALA A C 1
ATOM 545 O O . ALA A 1 76 ? 17.643 0.947 -25.960 1.00 98.06 76 ALA A O 1
ATOM 546 N N . LYS A 1 77 ? 19.425 2.027 -25.115 1.00 96.00 77 LYS A N 1
ATOM 547 C CA . LYS A 1 77 ? 19.623 2.929 -26.257 1.00 96.00 77 LYS A CA 1
ATOM 548 C C . LYS A 1 77 ? 21.089 3.062 -26.643 1.00 96.00 77 LYS A C 1
ATOM 550 O O . LYS A 1 77 ? 21.975 2.933 -25.794 1.00 96.00 77 LYS A O 1
ATOM 555 N N . ASP A 1 78 ? 21.327 3.383 -27.903 1.00 94.56 78 ASP A N 1
ATOM 556 C CA . ASP A 1 78 ? 22.648 3.704 -28.440 1.00 94.56 78 ASP A CA 1
ATOM 557 C C . ASP A 1 78 ? 22.883 5.231 -28.490 1.00 94.56 78 ASP A C 1
ATOM 559 O O . ASP A 1 78 ? 22.077 6.033 -27.998 1.00 94.56 78 ASP A O 1
ATOM 563 N N . ALA A 1 79 ? 24.028 5.640 -29.043 1.00 91.62 79 ALA A N 1
ATOM 564 C CA . ALA A 1 79 ? 24.358 7.051 -29.257 1.00 91.62 79 ALA A CA 1
ATOM 565 C C . ALA A 1 79 ? 23.600 7.683 -30.441 1.00 91.62 79 ALA A C 1
ATOM 567 O O . ALA A 1 79 ? 23.482 8.907 -30.499 1.00 91.62 79 ALA A O 1
ATOM 568 N N . ALA A 1 80 ? 23.118 6.870 -31.386 1.00 92.19 80 ALA A N 1
ATOM 569 C CA . ALA A 1 80 ? 22.391 7.316 -32.574 1.00 92.19 80 ALA A CA 1
ATOM 570 C C . ALA A 1 80 ? 20.915 7.644 -32.276 1.00 92.19 80 ALA A C 1
ATOM 572 O O . ALA A 1 80 ? 20.252 8.291 -33.086 1.00 92.19 80 ALA A O 1
ATOM 573 N N . GLY A 1 81 ? 20.424 7.262 -31.095 1.00 90.88 81 GLY A N 1
ATOM 574 C CA . GLY A 1 81 ? 19.056 7.490 -30.643 1.00 90.88 81 GLY A CA 1
ATOM 575 C C . GLY A 1 81 ? 18.111 6.327 -30.944 1.00 90.88 81 GLY A C 1
ATOM 576 O O . GLY A 1 81 ? 16.899 6.496 -30.812 1.00 90.88 81 GLY A O 1
ATOM 577 N N . ASN A 1 82 ? 18.632 5.158 -31.319 1.00 93.75 82 ASN A N 1
ATOM 578 C CA . ASN A 1 82 ? 17.830 3.954 -31.470 1.00 93.75 82 ASN A CA 1
ATOM 579 C C . ASN A 1 82 ? 17.536 3.357 -30.087 1.00 93.75 82 ASN A C 1
ATOM 581 O O . ASN A 1 82 ? 18.410 3.298 -29.220 1.00 93.75 82 ASN A O 1
ATOM 585 N N . VAL A 1 83 ? 16.296 2.912 -29.874 1.00 96.81 83 VAL A N 1
ATOM 586 C CA . VAL A 1 83 ? 15.834 2.300 -28.618 1.00 96.81 83 VAL A CA 1
ATOM 587 C C . VAL A 1 83 ? 15.483 0.840 -28.877 1.00 96.81 83 VAL A C 1
ATOM 589 O O . VAL A 1 83 ? 14.820 0.525 -29.865 1.00 96.81 83 VAL A O 1
ATOM 592 N N . SER A 1 84 ? 15.935 -0.045 -27.992 1.00 97.00 84 SER A N 1
ATOM 593 C CA . SER A 1 84 ? 15.699 -1.485 -28.073 1.00 97.00 84 SER A CA 1
ATOM 594 C C . SER A 1 84 ? 14.212 -1.838 -28.020 1.00 97.00 84 SER A C 1
ATOM 596 O O . SER A 1 84 ? 13.384 -1.088 -27.503 1.00 97.00 84 SER A O 1
ATOM 598 N N . THR A 1 85 ? 13.863 -3.057 -28.431 1.00 96.38 85 THR A N 1
ATOM 599 C CA . THR A 1 85 ? 12.645 -3.693 -27.908 1.00 96.38 85 THR A CA 1
ATOM 600 C C . THR A 1 85 ? 12.795 -3.925 -26.404 1.00 96.38 85 THR A C 1
ATOM 602 O O . THR A 1 85 ? 13.909 -4.169 -25.927 1.00 96.38 85 THR A O 1
ATOM 605 N N . SER A 1 86 ? 11.699 -3.888 -25.648 1.00 97.12 86 SER A N 1
ATOM 606 C CA . SER A 1 86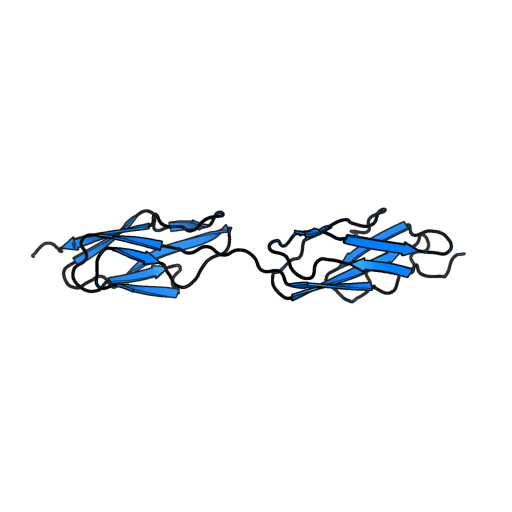 ? 11.764 -4.176 -24.214 1.00 97.12 86 SER A CA 1
ATOM 607 C C . SER A 1 86 ? 11.967 -5.659 -23.932 1.00 97.12 86 SER A C 1
ATOM 609 O O . SER A 1 86 ? 11.294 -6.492 -24.545 1.00 97.12 86 SER A O 1
ATOM 611 N N . LEU A 1 87 ? 12.759 -5.971 -22.909 1.00 98.38 87 LEU A N 1
ATOM 612 C CA . LEU A 1 87 ? 12.589 -7.197 -22.128 1.00 98.38 87 LEU A CA 1
ATOM 613 C C . LEU A 1 87 ? 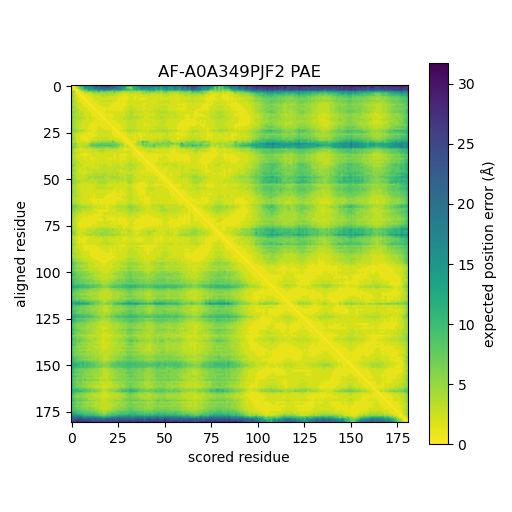11.836 -6.839 -20.843 1.00 98.38 87 LEU A C 1
ATOM 615 O O . LEU A 1 87 ? 11.985 -5.728 -20.343 1.00 98.38 87 LEU A O 1
ATOM 619 N N . ASN A 1 88 ? 10.992 -7.726 -20.327 1.00 98.31 88 ASN A N 1
ATOM 620 C CA . ASN A 1 88 ? 10.197 -7.438 -19.137 1.00 98.31 88 ASN A CA 1
ATOM 621 C C . ASN A 1 88 ? 10.184 -8.614 -18.172 1.00 98.31 88 ASN A C 1
ATOM 623 O O . ASN A 1 88 ? 10.439 -9.753 -18.559 1.00 98.31 88 ASN A O 1
ATOM 627 N N . ASP A 1 89 ? 9.889 -8.294 -16.921 1.00 98.56 89 ASP A N 1
ATOM 628 C CA . ASP A 1 89 ? 9.679 -9.256 -15.852 1.00 98.56 89 ASP A CA 1
ATOM 629 C C . ASP A 1 89 ? 8.674 -8.668 -14.848 1.00 98.56 89 ASP A C 1
ATOM 631 O O . ASP A 1 89 ? 8.413 -7.458 -14.850 1.00 98.56 89 ASP A O 1
ATOM 635 N N . SER A 1 90 ? 8.046 -9.519 -14.038 1.00 98.06 90 SER A N 1
ATOM 636 C CA . SER A 1 90 ? 6.950 -9.125 -13.149 1.00 98.06 90 SER A CA 1
ATOM 637 C C . SER A 1 90 ? 7.212 -9.485 -11.694 1.00 98.06 90 SER A C 1
ATOM 639 O O . SER A 1 90 ? 7.755 -10.538 -11.371 1.00 98.06 90 SER A O 1
ATOM 641 N N . VAL A 1 91 ? 6.747 -8.614 -10.806 1.00 98.56 91 VAL A N 1
ATOM 642 C CA . VAL A 1 91 ? 6.835 -8.767 -9.355 1.00 98.56 91 VAL A CA 1
ATOM 643 C C . VAL A 1 91 ? 5.452 -8.590 -8.742 1.00 98.56 91 VAL A C 1
ATOM 645 O O . VAL A 1 91 ? 4.676 -7.727 -9.150 1.00 98.56 91 VAL A O 1
ATOM 648 N N . THR A 1 92 ? 5.133 -9.405 -7.740 1.00 98.62 92 THR A N 1
ATOM 649 C CA . THR A 1 92 ? 3.984 -9.167 -6.861 1.00 98.62 92 THR A CA 1
ATOM 650 C C . THR A 1 92 ? 4.470 -8.503 -5.583 1.00 98.62 92 THR A C 1
ATOM 652 O O . THR A 1 92 ? 5.218 -9.097 -4.806 1.00 98.62 92 THR A O 1
ATOM 655 N N . ILE A 1 93 ? 4.065 -7.258 -5.371 1.00 98.44 93 ILE A N 1
ATOM 656 C CA . ILE A 1 93 ? 4.430 -6.480 -4.193 1.00 98.44 93 ILE A CA 1
ATOM 657 C C . ILE A 1 93 ? 3.303 -6.599 -3.167 1.00 98.44 93 ILE A C 1
ATOM 659 O O . ILE A 1 93 ? 2.133 -6.446 -3.506 1.00 98.44 93 ILE A O 1
ATOM 663 N N . THR A 1 94 ? 3.640 -6.882 -1.915 1.00 97.88 94 THR A N 1
ATOM 664 C CA . THR A 1 94 ? 2.679 -6.928 -0.807 1.00 97.88 94 THR A CA 1
ATOM 665 C C . THR A 1 94 ? 3.284 -6.208 0.381 1.00 97.88 94 THR A C 1
ATOM 667 O O . THR A 1 94 ? 4.215 -6.714 1.011 1.00 97.88 94 THR A O 1
ATOM 670 N N . LEU A 1 95 ? 2.798 -5.001 0.660 1.00 97.19 95 LEU A N 1
ATOM 671 C CA . LEU A 1 95 ? 3.330 -4.196 1.750 1.00 97.19 95 LEU A CA 1
ATOM 672 C C . LEU A 1 95 ? 2.812 -4.707 3.101 1.00 97.19 95 LEU A C 1
ATOM 674 O O . LEU A 1 95 ? 1.690 -5.208 3.192 1.00 97.19 95 LEU A O 1
ATOM 678 N N . PRO A 1 96 ? 3.612 -4.598 4.174 1.00 96.56 96 PRO A N 1
ATOM 679 C CA . PRO A 1 96 ? 3.158 -4.989 5.497 1.00 96.56 96 PRO A CA 1
ATOM 680 C C . PRO A 1 96 ? 2.003 -4.095 5.960 1.00 96.56 96 PRO A C 1
ATOM 682 O O . PRO A 1 96 ? 1.986 -2.884 5.725 1.00 96.56 96 PRO A O 1
ATOM 685 N N . THR A 1 97 ? 1.067 -4.710 6.674 1.00 97.94 97 THR A N 1
ATOM 686 C CA . THR A 1 97 ? -0.048 -4.040 7.346 1.00 97.94 97 THR A CA 1
ATOM 687 C C . THR A 1 97 ? 0.002 -4.320 8.842 1.00 97.94 97 THR A C 1
ATOM 689 O O . THR A 1 97 ? 0.453 -5.387 9.265 1.00 97.94 97 THR A O 1
ATOM 692 N N . TYR A 1 98 ? -0.529 -3.401 9.639 1.00 98.50 98 TYR A N 1
ATOM 693 C CA . TYR A 1 98 ? -0.488 -3.438 11.094 1.00 98.50 98 TYR A CA 1
ATOM 694 C C . TYR A 1 98 ? -1.878 -3.230 11.682 1.00 98.50 98 TYR A C 1
ATOM 696 O O . TYR A 1 98 ? -2.658 -2.395 11.225 1.00 98.50 98 TYR A O 1
ATOM 704 N N . THR A 1 99 ? -2.200 -4.001 12.713 1.00 98.56 99 THR A N 1
ATOM 705 C CA . THR A 1 99 ? -3.517 -3.944 13.348 1.00 98.56 99 THR A CA 1
ATOM 706 C C . THR A 1 99 ? -3.619 -2.775 14.316 1.00 98.56 99 THR A C 1
ATOM 708 O O . THR A 1 99 ? -2.645 -2.446 15.001 1.00 98.56 99 THR A O 1
ATOM 711 N N . ILE A 1 100 ? -4.827 -2.230 14.453 1.00 98.75 100 ILE A N 1
ATOM 712 C CA . ILE A 1 100 ? -5.165 -1.242 15.480 1.00 98.75 100 ILE A CA 1
ATOM 713 C C . ILE A 1 100 ? -5.962 -1.924 16.586 1.00 98.75 100 ILE A C 1
ATOM 715 O O . ILE A 1 100 ? -6.938 -2.626 16.327 1.00 98.75 100 ILE A O 1
ATOM 719 N N . GLY A 1 101 ? -5.555 -1.727 17.831 1.00 98.50 101 GLY A N 1
ATOM 720 C CA . GLY A 1 101 ? -6.145 -2.393 18.976 1.00 98.50 101 GLY A CA 1
ATOM 721 C C . GLY A 1 101 ? -5.763 -1.751 20.298 1.00 98.50 101 GLY A C 1
ATOM 722 O O . GLY A 1 101 ? -5.053 -0.744 20.371 1.00 98.50 101 GLY A O 1
ATOM 723 N N . GLY A 1 102 ? -6.274 -2.349 21.363 1.00 98.69 102 GLY A N 1
ATOM 724 C CA . GLY A 1 102 ? -6.231 -1.737 22.673 1.00 98.69 102 GLY A CA 1
ATOM 725 C C . GLY A 1 102 ? -6.926 -2.554 23.743 1.00 98.69 102 GLY A C 1
ATOM 726 O O . GLY A 1 102 ? -7.174 -3.750 23.575 1.00 98.69 102 GLY A O 1
ATOM 727 N N . THR A 1 103 ? -7.268 -1.888 24.839 1.00 98.75 103 THR A N 1
ATOM 728 C CA . THR A 1 103 ? -7.996 -2.478 25.965 1.00 98.75 103 THR A CA 1
ATOM 729 C C . THR A 1 103 ? -9.189 -1.624 26.361 1.00 98.75 103 THR A C 1
ATOM 731 O O . THR A 1 103 ? -9.076 -0.401 26.437 1.00 98.75 103 THR A O 1
ATOM 734 N N . ILE A 1 104 ? -10.309 -2.277 26.659 1.00 98.81 104 ILE A N 1
ATOM 735 C CA . ILE A 1 104 ? -11.489 -1.672 27.283 1.00 98.81 104 ILE A CA 1
ATOM 736 C C . ILE A 1 104 ? -11.481 -2.026 28.770 1.00 98.81 104 ILE A C 1
ATOM 738 O O . ILE A 1 104 ? -11.279 -3.200 29.086 1.00 98.81 104 ILE A O 1
ATOM 742 N N . SER A 1 105 ? -11.727 -1.056 29.654 1.00 98.56 105 SER A N 1
ATOM 743 C CA . SER A 1 105 ? -11.947 -1.242 31.095 1.00 98.56 105 SER A CA 1
ATOM 744 C C . SER A 1 105 ? -13.355 -0.822 31.520 1.00 98.56 105 SER A C 1
ATOM 746 O O . SER A 1 105 ? -13.982 0.016 30.872 1.00 98.56 105 SER A O 1
ATOM 748 N N . ASP A 1 106 ? -13.837 -1.426 32.613 1.00 98.12 106 ASP A N 1
ATOM 749 C CA . ASP A 1 106 ? -15.054 -1.027 33.344 1.00 98.12 106 ASP A CA 1
ATOM 750 C C . ASP A 1 106 ? -16.359 -1.003 32.520 1.00 98.12 106 ASP A C 1
ATOM 752 O O . ASP A 1 106 ? -17.359 -0.403 32.915 1.00 98.12 106 ASP A O 1
ATOM 756 N N . LEU A 1 107 ? -16.378 -1.711 31.386 1.00 98.25 107 LEU A N 1
ATOM 757 C CA . LEU A 1 107 ? -17.540 -1.788 30.510 1.00 98.25 107 LEU A CA 1
ATOM 758 C C . LEU A 1 107 ? -18.641 -2.657 31.123 1.00 98.25 107 LEU A C 1
ATOM 760 O O . LEU A 1 107 ? -18.461 -3.859 31.337 1.00 98.25 107 LEU A O 1
ATOM 764 N N . THR A 1 108 ? -19.821 -2.064 31.276 1.00 95.38 108 THR A N 1
ATOM 765 C CA . THR A 1 108 ? -21.085 -2.781 31.444 1.00 95.38 108 THR A CA 1
ATOM 766 C C . THR A 1 108 ? -21.993 -2.472 30.251 1.00 95.38 108 THR A C 1
ATOM 768 O O . THR A 1 108 ? -22.080 -1.343 29.777 1.00 95.38 108 THR A O 1
ATOM 771 N N . GLY A 1 109 ? -22.631 -3.500 29.688 1.00 95.25 109 GLY A N 1
ATOM 772 C CA . GLY A 1 109 ? -23.413 -3.361 28.455 1.00 95.25 109 GLY A CA 1
ATOM 773 C C . GLY A 1 109 ? -22.573 -3.489 27.180 1.00 95.25 109 GLY A C 1
ATOM 774 O O . GLY A 1 109 ? -21.594 -4.228 27.150 1.00 95.25 109 GLY A O 1
ATOM 775 N N . THR A 1 110 ? -23.005 -2.837 26.094 1.00 98.25 110 THR A N 1
ATOM 776 C CA . THR A 1 110 ? -22.382 -2.947 24.761 1.00 98.25 110 THR A CA 1
ATOM 777 C C . THR A 1 110 ? -21.912 -1.592 24.254 1.00 98.25 110 THR A C 1
ATOM 779 O O . THR A 1 110 ? -22.718 -0.677 24.127 1.00 98.25 110 THR A O 1
ATOM 782 N N . VAL A 1 111 ? -20.634 -1.490 23.900 1.00 98.56 111 VAL A N 1
ATOM 783 C CA . VAL A 1 111 ? -20.048 -0.336 23.207 1.00 98.56 111 VAL A CA 1
ATOM 784 C C . VAL A 1 111 ? -19.809 -0.688 21.739 1.00 98.56 111 VAL A C 1
ATOM 786 O O . VAL A 1 111 ? -19.477 -1.832 21.411 1.00 98.56 111 VAL A O 1
ATOM 789 N N . ILE A 1 112 ? -19.959 0.291 20.847 1.00 98.69 112 ILE A N 1
ATOM 790 C CA . ILE A 1 112 ? -19.476 0.182 19.466 1.00 98.69 112 ILE A CA 1
ATOM 791 C C . ILE A 1 112 ? -18.322 1.159 19.308 1.00 98.69 112 ILE A C 1
ATOM 793 O O . ILE A 1 112 ? -18.517 2.374 19.366 1.00 98.69 112 ILE A O 1
ATOM 797 N N . LEU A 1 113 ? -17.121 0.615 19.131 1.00 98.75 113 LEU A N 1
ATOM 798 C CA . LEU A 1 113 ? -15.943 1.378 18.745 1.00 98.75 113 LEU A CA 1
ATOM 799 C C . LEU A 1 113 ? -15.888 1.474 17.224 1.00 98.75 113 LEU A C 1
ATOM 801 O O . LEU A 1 113 ? -16.370 0.588 16.523 1.00 98.75 113 LEU A O 1
ATOM 805 N N . GLN A 1 114 ? -15.281 2.533 16.718 1.00 98.69 114 GLN A N 1
ATOM 806 C CA . GLN A 1 114 ? -15.100 2.744 15.291 1.00 98.69 114 GLN A CA 1
ATOM 807 C C . GLN A 1 114 ? -13.689 3.243 15.036 1.00 98.69 114 GLN A C 1
ATOM 809 O O . GLN A 1 114 ? -13.257 4.189 15.686 1.00 98.69 114 GLN A O 1
ATOM 814 N N . ASN A 1 115 ? -12.990 2.633 14.083 1.00 98.75 115 ASN A N 1
ATOM 815 C CA . ASN A 1 115 ? -11.746 3.168 13.549 1.00 98.75 115 ASN A CA 1
ATOM 816 C C . ASN A 1 115 ? -11.993 3.791 12.166 1.00 98.75 115 ASN A C 1
ATOM 818 O O . ASN A 1 115 ? -12.655 3.190 11.315 1.00 98.75 115 ASN A O 1
ATOM 822 N N . ASN A 1 116 ? -11.468 5.001 11.950 1.00 98.12 116 ASN A N 1
ATOM 823 C CA . ASN A 1 116 ? -11.477 5.705 10.661 1.00 98.12 116 ASN A CA 1
ATOM 824 C C . ASN A 1 116 ? -12.859 5.777 9.984 1.00 98.12 116 ASN A C 1
ATOM 826 O O . ASN A 1 116 ? -12.977 5.637 8.770 1.00 98.12 116 ASN A O 1
ATOM 830 N N . ALA A 1 117 ? -13.916 5.987 10.773 1.00 96.62 117 ALA A N 1
ATOM 831 C CA . ALA A 1 117 ? -15.294 6.127 10.294 1.00 96.62 117 ALA A CA 1
ATOM 832 C C . ALA A 1 117 ? -15.890 4.919 9.528 1.00 96.62 117 ALA A C 1
ATOM 834 O O . ALA A 1 117 ? -16.960 5.057 8.935 1.00 96.62 117 ALA A O 1
ATOM 835 N N . GLY A 1 118 ? -15.252 3.739 9.548 1.00 95.19 118 GLY A N 1
ATOM 836 C CA . GLY A 1 118 ? -15.703 2.585 8.754 1.00 95.19 118 GLY A CA 1
ATOM 837 C C . GLY A 1 118 ? -15.514 1.213 9.402 1.00 95.19 118 GLY A C 1
ATOM 838 O O . GLY A 1 118 ? -16.350 0.333 9.202 1.00 95.19 118 GLY A O 1
ATOM 839 N N . ASP A 1 119 ? -14.467 1.024 10.205 1.00 97.94 119 ASP A N 1
ATOM 840 C CA . ASP A 1 119 ? -14.184 -0.264 10.844 1.00 97.94 119 ASP A CA 1
ATOM 841 C C . ASP A 1 119 ? -14.834 -0.321 12.230 1.00 97.94 119 ASP A C 1
ATOM 843 O O . ASP A 1 119 ? -14.263 0.114 13.235 1.00 97.94 119 ASP A O 1
ATOM 847 N N . ASN A 1 120 ? -16.090 -0.769 12.262 1.00 98.50 120 ASN A N 1
ATOM 848 C CA . ASN A 1 120 ? -16.895 -0.829 13.476 1.00 98.50 120 ASN A CA 1
ATOM 849 C C . ASN A 1 120 ? -16.669 -2.143 14.226 1.00 98.50 120 ASN A C 1
ATOM 851 O O . ASN A 1 120 ? -16.807 -3.230 13.667 1.00 98.50 120 ASN A O 1
ATOM 855 N N . LEU A 1 121 ? -16.450 -2.042 15.535 1.00 98.62 121 LEU A N 1
ATOM 856 C CA . LEU A 1 121 ? -16.234 -3.174 16.423 1.00 98.62 121 LEU A CA 1
ATOM 857 C C . LEU A 1 121 ? -17.175 -3.099 17.628 1.00 98.62 121 LEU A C 1
ATOM 859 O O . LEU A 1 121 ? -17.046 -2.226 18.487 1.00 98.62 121 LEU A O 1
ATOM 863 N N . SER A 1 122 ? -18.113 -4.045 17.710 1.00 98.44 122 SER A N 1
ATOM 864 C CA . SER A 1 122 ? -18.999 -4.194 18.869 1.00 98.44 122 SER A CA 1
ATOM 865 C C . SER A 1 122 ? -18.336 -5.035 19.959 1.00 98.44 122 SER A C 1
ATOM 867 O O . SER A 1 122 ? -17.794 -6.112 19.691 1.00 98.44 122 SER A O 1
ATOM 869 N N . ARG A 1 123 ? -18.379 -4.550 21.202 1.00 98.50 123 ARG A N 1
ATOM 870 C CA . ARG A 1 123 ? -17.844 -5.239 22.382 1.00 98.50 123 ARG A CA 1
ATOM 871 C C . ARG A 1 123 ? -18.841 -5.159 23.529 1.00 98.50 123 ARG A C 1
ATOM 873 O O . ARG A 1 123 ? -19.408 -4.103 23.784 1.00 98.50 123 ARG A O 1
ATOM 880 N N . SER A 1 124 ? -19.007 -6.273 24.234 1.00 97.69 124 SER A N 1
ATOM 881 C CA . SER A 1 124 ? -19.904 -6.408 25.391 1.00 97.69 124 SER A CA 1
ATOM 882 C C . SER A 1 124 ? -19.181 -6.844 26.672 1.00 97.69 124 SER A C 1
ATOM 884 O O . SER A 1 124 ? -19.809 -7.278 27.635 1.00 97.69 124 SER A O 1
ATOM 886 N N . ALA A 1 125 ? -17.847 -6.775 26.667 1.00 96.69 125 ALA A N 1
ATOM 887 C CA . ALA A 1 125 ? -17.005 -7.128 27.799 1.00 96.69 125 ALA A CA 1
ATOM 888 C C . ALA A 1 125 ? -15.686 -6.344 27.779 1.00 96.69 125 ALA A C 1
ATOM 890 O O . ALA A 1 125 ? -15.120 -6.078 26.712 1.00 96.69 125 ALA A O 1
ATOM 891 N N . THR A 1 126 ? -15.190 -6.046 28.977 1.00 98.25 126 THR A N 1
ATOM 892 C CA . THR A 1 126 ? -13.822 -5.597 29.267 1.00 98.25 126 THR A CA 1
ATOM 893 C C . THR A 1 126 ? -12.781 -6.563 28.691 1.00 98.25 126 THR A C 1
ATOM 895 O O . THR A 1 126 ? -13.017 -7.769 28.591 1.00 98.25 126 THR A O 1
ATOM 898 N N . GLY A 1 127 ? -11.610 -6.038 28.329 1.00 98.25 127 GLY A N 1
ATOM 899 C CA . GLY A 1 127 ? -10.485 -6.822 27.818 1.00 98.25 127 GLY A CA 1
ATOM 900 C C . GLY A 1 127 ? -9.868 -6.230 26.557 1.00 98.25 127 GLY A C 1
ATOM 901 O O . GLY A 1 127 ? -10.155 -5.094 26.176 1.00 98.25 127 GLY A O 1
ATOM 902 N N . SER A 1 128 ? -8.997 -7.004 25.911 1.00 98.38 128 SER A N 1
ATOM 903 C CA . SER A 1 128 ? -8.360 -6.584 24.668 1.00 98.38 128 SER A CA 1
ATOM 904 C C . SER A 1 128 ? -9.351 -6.535 23.504 1.00 98.38 128 SER A C 1
ATOM 906 O O . SER A 1 128 ? -10.350 -7.261 23.457 1.00 98.38 128 SER A O 1
ATOM 908 N N . PHE A 1 129 ? -9.060 -5.661 22.550 1.00 98.62 129 PHE A N 1
ATOM 909 C CA . PHE A 1 129 ? -9.762 -5.579 21.280 1.00 98.62 129 PHE A CA 1
ATOM 910 C C . PHE A 1 129 ? -8.774 -5.308 20.145 1.00 98.62 129 PHE A C 1
ATOM 912 O O . PHE A 1 129 ? -7.681 -4.773 20.348 1.00 98.62 129 PHE A O 1
ATOM 919 N N . THR A 1 130 ? -9.166 -5.682 18.935 1.00 98.56 130 THR A N 1
ATOM 920 C CA . THR A 1 130 ? -8.418 -5.423 17.706 1.00 98.56 130 TH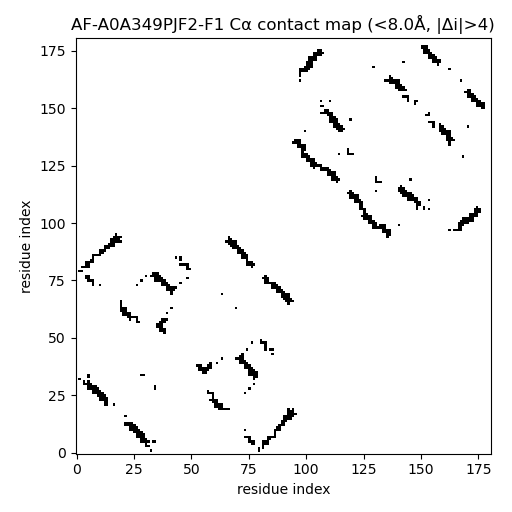R A CA 1
ATOM 921 C C . THR A 1 130 ? -9.432 -5.228 16.589 1.00 98.56 130 THR A C 1
ATOM 923 O O . THR A 1 130 ? -10.383 -6.003 16.484 1.00 98.56 130 THR A O 1
ATOM 926 N N . PHE A 1 131 ? -9.266 -4.165 15.813 1.00 98.62 131 PHE A N 1
ATOM 927 C CA . PHE A 1 131 ? -10.069 -3.884 14.628 1.00 98.62 131 PHE A CA 1
ATOM 928 C C . PHE A 1 131 ? -9.731 -4.865 13.498 1.00 98.62 131 PHE A C 1
ATOM 930 O O . PHE A 1 131 ? -8.630 -5.416 13.461 1.00 98.62 131 PHE A O 1
ATOM 937 N N . ALA A 1 132 ? -10.687 -5.120 12.602 1.00 98.12 132 ALA A N 1
ATOM 938 C CA . ALA A 1 132 ? -10.527 -6.139 11.564 1.00 98.12 132 ALA A CA 1
ATOM 939 C C . ALA A 1 132 ? -9.599 -5.674 10.430 1.00 98.12 132 ALA A C 1
ATOM 941 O O . ALA A 1 132 ? -8.867 -6.479 9.855 1.00 98.12 132 ALA A O 1
ATOM 942 N N . THR A 1 133 ? -9.621 -4.378 10.124 1.00 98.06 133 THR A N 1
ATOM 943 C CA . THR A 1 133 ? -8.840 -3.760 9.053 1.00 98.06 133 THR A CA 1
ATOM 944 C C . THR A 1 133 ? -7.462 -3.393 9.581 1.00 98.06 133 THR A C 1
ATOM 946 O O . THR A 1 133 ? -7.310 -2.525 10.445 1.00 98.06 133 THR A O 1
ATOM 949 N N . ALA A 1 134 ? -6.441 -4.058 9.049 1.00 97.75 134 ALA A N 1
ATOM 950 C CA . ALA A 1 134 ? -5.062 -3.641 9.236 1.00 97.75 134 ALA A CA 1
ATOM 951 C C . ALA A 1 134 ? -4.746 -2.456 8.309 1.00 97.75 134 ALA A C 1
ATOM 953 O O . ALA A 1 134 ? -5.291 -2.358 7.212 1.00 97.75 134 ALA A O 1
ATOM 954 N N . LEU A 1 135 ? -3.875 -1.562 8.764 1.00 98.12 135 LEU A N 1
ATOM 955 C CA . LEU A 1 135 ? -3.486 -0.346 8.051 1.00 98.12 135 LEU A CA 1
ATOM 956 C C . LEU A 1 135 ? -2.009 -0.415 7.656 1.00 98.12 135 LEU A C 1
ATOM 958 O O . LEU A 1 135 ? -1.209 -1.045 8.354 1.00 98.12 135 LEU A O 1
ATOM 962 N N . HIS A 1 136 ? -1.629 0.223 6.557 1.00 97.44 136 HIS A N 1
ATOM 963 C CA . HIS A 1 136 ? -0.230 0.294 6.146 1.00 97.44 136 HIS A CA 1
ATOM 964 C C . HIS A 1 136 ? 0.561 1.265 7.027 1.00 97.44 136 HIS A C 1
ATOM 966 O O . HIS A 1 136 ? 0.012 2.077 7.772 1.00 97.44 136 HIS A O 1
ATOM 972 N N . SER A 1 137 ? 1.889 1.201 6.939 1.00 95.81 137 SER A N 1
ATOM 973 C CA . SER A 1 137 ? 2.740 2.268 7.468 1.00 95.81 137 SER A CA 1
ATOM 974 C C . SER A 1 137 ? 2.329 3.627 6.899 1.00 95.81 137 SER A C 1
ATOM 976 O O . SER A 1 137 ? 1.972 3.738 5.731 1.00 95.81 137 SER A O 1
ATOM 978 N N . SER A 1 138 ? 2.429 4.663 7.728 1.00 95.44 138 SER A N 1
ATOM 979 C CA . SER A 1 138 ? 2.016 6.042 7.440 1.00 95.44 138 SER A CA 1
ATOM 980 C C . SER A 1 138 ? 0.508 6.285 7.336 1.00 95.44 138 SER A C 1
ATOM 982 O O . SER A 1 138 ? 0.108 7.451 7.330 1.00 95.44 138 SER A O 1
ATOM 984 N N . ASP A 1 139 ? -0.332 5.248 7.377 1.00 98.00 139 ASP A N 1
ATOM 985 C CA . ASP A 1 139 ? -1.775 5.434 7.508 1.00 98.00 139 ASP A CA 1
ATOM 986 C C . ASP A 1 139 ? -2.125 6.009 8.884 1.00 98.00 139 ASP A C 1
ATOM 988 O O . ASP A 1 139 ? -1.589 5.610 9.927 1.00 98.00 139 ASP A O 1
ATOM 992 N N . ALA A 1 140 ? -3.058 6.959 8.894 1.00 98.25 140 ALA A N 1
ATOM 993 C CA . ALA A 1 140 ? -3.634 7.475 10.125 1.00 98.25 140 ALA A CA 1
ATOM 994 C C . ALA A 1 140 ? -4.692 6.508 10.673 1.00 98.25 140 ALA A C 1
ATOM 996 O O . ALA A 1 140 ? -5.434 5.887 9.913 1.00 98.25 140 ALA A O 1
ATOM 997 N N . TYR A 1 141 ? -4.803 6.430 11.995 1.00 98.75 141 TYR A N 1
ATOM 998 C CA . TYR A 1 141 ? -5.916 5.781 12.679 1.00 98.75 141 TYR A CA 1
ATOM 999 C C . TYR A 1 141 ? -6.643 6.783 13.581 1.00 98.75 141 TYR A C 1
ATOM 1001 O O . TYR A 1 141 ? -6.033 7.709 14.127 1.00 98.75 141 TYR A O 1
ATOM 1009 N N . ALA A 1 142 ? -7.947 6.583 13.745 1.00 98.69 142 ALA A N 1
ATOM 1010 C CA . ALA A 1 142 ? -8.831 7.409 14.553 1.00 98.69 142 ALA A CA 1
ATOM 1011 C C . ALA A 1 142 ? -9.933 6.535 15.158 1.00 98.69 142 ALA A C 1
ATOM 1013 O O . ALA A 1 142 ? -10.980 6.307 14.553 1.00 98.69 142 ALA A O 1
ATOM 1014 N N . VAL A 1 143 ? -9.664 6.042 16.363 1.00 98.81 143 VAL A N 1
ATOM 1015 C CA . VAL A 1 143 ? -10.563 5.252 17.195 1.00 98.81 143 VAL A CA 1
ATOM 1016 C C . VAL A 1 143 ? -11.472 6.172 18.001 1.00 98.81 143 VAL A C 1
ATOM 1018 O O . VAL A 1 143 ? -11.012 6.965 18.825 1.00 98.81 143 VAL A O 1
ATOM 1021 N N . THR A 1 144 ? -12.774 6.024 17.798 1.00 98.69 144 THR A N 1
ATOM 1022 C CA . THR A 1 144 ? -13.830 6.755 18.499 1.00 98.69 144 THR A CA 1
ATOM 1023 C C . THR A 1 144 ? -14.873 5.793 19.060 1.00 98.69 144 THR A C 1
ATOM 1025 O O . THR A 1 144 ? -14.955 4.624 18.673 1.00 98.69 144 THR A O 1
ATOM 1028 N N . VAL A 1 145 ? -15.687 6.284 19.995 1.00 98.56 145 VAL A N 1
ATOM 1029 C CA . VAL A 1 145 ? -16.919 5.593 20.383 1.00 98.56 145 VAL A CA 1
ATOM 1030 C C . VAL A 1 145 ? -18.018 6.016 19.417 1.00 98.56 145 VAL A C 1
ATOM 1032 O O . VAL A 1 145 ? -18.431 7.173 19.420 1.00 98.56 145 VAL A O 1
ATOM 1035 N N . LEU A 1 146 ? -18.500 5.074 18.609 1.00 98.56 146 LEU A N 1
ATOM 1036 C CA . LEU A 1 146 ? -19.648 5.280 17.729 1.00 98.56 146 LEU A CA 1
ATOM 1037 C C . LEU A 1 146 ? -20.969 5.168 18.497 1.00 98.56 146 LEU A C 1
ATOM 1039 O O . LEU A 1 146 ? -21.921 5.894 18.222 1.00 98.56 146 LEU A O 1
ATOM 1043 N N . THR A 1 147 ? -21.056 4.244 19.454 1.00 98.50 147 THR A N 1
ATOM 1044 C CA . THR A 1 147 ? -22.255 4.062 20.284 1.00 98.50 147 THR A CA 1
ATOM 1045 C C . THR A 1 147 ? -21.857 3.765 21.716 1.00 98.50 147 THR A C 1
ATOM 1047 O O . THR A 1 147 ? -21.126 2.807 21.971 1.00 98.50 147 THR A O 1
ATOM 1050 N N . GLN A 1 148 ? -22.350 4.596 22.636 1.00 98.38 148 GLN A N 1
ATOM 1051 C CA . GLN A 1 148 ? -22.149 4.404 24.065 1.00 98.38 148 GLN A CA 1
ATOM 1052 C C . GLN A 1 148 ? -23.004 3.238 24.586 1.00 98.38 148 GLN A C 1
ATOM 1054 O O . GLN A 1 148 ? -24.144 3.076 24.138 1.00 98.38 148 GLN A O 1
ATOM 1059 N N . PRO A 1 149 ? -22.499 2.452 25.548 1.00 97.81 149 PRO A N 1
ATOM 1060 C CA . PRO A 1 149 ? -23.324 1.520 26.307 1.00 97.81 149 PRO A CA 1
ATOM 1061 C C . PRO A 1 149 ? -24.460 2.226 27.053 1.00 97.81 149 PRO A C 1
ATOM 1063 O O . PRO A 1 149 ? -24.360 3.379 27.471 1.00 97.81 149 PRO A O 1
ATOM 1066 N N . THR A 1 150 ? -25.569 1.516 27.257 1.00 95.94 150 THR A N 1
ATOM 1067 C CA . THR A 1 150 ? -26.672 2.024 28.079 1.00 95.94 150 THR A CA 1
ATOM 1068 C C . THR A 1 150 ? -26.217 2.190 29.527 1.00 95.94 150 THR A C 1
ATOM 1070 O O . THR A 1 150 ? -25.741 1.238 30.132 1.00 95.94 150 THR A O 1
ATOM 1073 N N . GLY A 1 151 ? -26.401 3.386 30.092 1.00 95.88 151 GLY A N 1
ATOM 1074 C CA . GLY A 1 151 ? -26.059 3.675 31.490 1.00 95.88 151 GLY A CA 1
ATOM 1075 C C . GLY A 1 151 ? -24.582 3.991 31.746 1.00 95.88 151 GLY A C 1
ATOM 1076 O O . GLY A 1 151 ? -24.240 4.302 32.881 1.00 95.88 151 GLY A O 1
ATOM 1077 N N . GLN A 1 152 ? -23.732 3.982 30.716 1.00 98.00 152 GLN A N 1
ATOM 1078 C CA . GLN A 1 152 ? -22.304 4.274 30.828 1.00 98.00 152 GLN A CA 1
ATOM 1079 C C . GLN A 1 152 ? -21.831 5.272 29.763 1.00 98.00 152 GLN A C 1
ATOM 1081 O O . GLN A 1 152 ? -22.443 5.429 28.706 1.00 98.00 152 GLN A O 1
ATOM 1086 N N . THR A 1 153 ? -20.707 5.929 30.039 1.00 98.12 153 THR A N 1
ATOM 1087 C CA . THR A 1 153 ? -19.954 6.744 29.085 1.00 98.12 153 THR A CA 1
ATOM 1088 C C . THR A 1 153 ? -18.543 6.193 28.979 1.00 98.12 153 THR A C 1
ATOM 1090 O O . THR A 1 153 ? -17.781 6.213 29.942 1.00 98.12 153 THR A O 1
ATOM 1093 N N . CYS A 1 154 ? -18.184 5.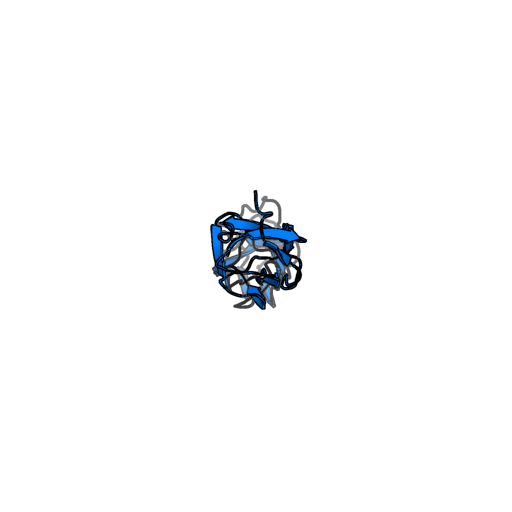728 27.789 1.00 98.50 154 CYS A N 1
ATOM 1094 C CA . CYS A 1 154 ? -16.836 5.326 27.429 1.00 98.50 154 CYS A CA 1
ATOM 1095 C C . CYS A 1 154 ? -16.068 6.488 26.792 1.00 98.50 154 CYS A C 1
ATOM 1097 O O . CYS A 1 154 ? -16.597 7.229 25.958 1.00 98.50 154 CYS A O 1
ATOM 1099 N N . THR A 1 155 ? -14.798 6.618 27.158 1.00 98.50 155 THR A N 1
ATOM 1100 C CA . THR A 1 155 ? -13.857 7.610 26.626 1.00 98.50 155 THR A CA 1
ATOM 1101 C C . THR A 1 155 ? -12.637 6.911 26.051 1.00 98.50 155 THR A C 1
ATOM 1103 O O . THR A 1 155 ? -12.189 5.900 26.589 1.00 98.50 155 THR A O 1
ATOM 1106 N N . VAL A 1 156 ? -12.111 7.437 24.944 1.00 98.75 156 VAL A N 1
ATOM 1107 C CA . VAL A 1 156 ? -10.926 6.887 24.273 1.00 98.75 156 VAL A CA 1
ATOM 1108 C C . VAL A 1 156 ? -9.720 7.766 24.579 1.00 98.75 156 VAL A C 1
ATOM 1110 O O . VAL A 1 156 ? -9.777 8.983 24.420 1.00 98.75 156 VAL A O 1
ATOM 1113 N N . SER A 1 157 ? -8.615 7.145 24.976 1.00 98.50 157 SER A N 1
ATOM 1114 C CA . SER A 1 157 ? -7.290 7.755 25.068 1.00 98.50 157 SER A CA 1
ATOM 1115 C C . SER A 1 157 ? -6.326 7.041 24.121 1.00 98.50 157 SER A C 1
ATOM 1117 O O . SER A 1 157 ? -6.504 5.866 23.795 1.00 98.50 157 SER A O 1
ATOM 1119 N N . SER A 1 158 ? -5.339 7.780 23.603 1.00 98.06 158 SER A N 1
ATOM 1120 C CA . SER A 1 158 ? -4.454 7.314 22.517 1.00 98.06 158 SER A CA 1
ATOM 1121 C C . SER A 1 158 ? -5.210 6.842 21.262 1.00 98.06 158 SER A C 1
ATOM 1123 O O . SER A 1 158 ? -4.691 6.051 20.478 1.00 98.06 158 SER A O 1
ATOM 1125 N N . GLY A 1 159 ? -6.434 7.349 21.063 1.00 97.81 159 GLY A N 1
ATOM 1126 C CA . GLY A 1 159 ? -7.336 6.938 19.987 1.00 97.81 159 GLY A CA 1
ATOM 1127 C C . GLY A 1 159 ? -6.922 7.409 18.598 1.00 97.81 159 GLY A C 1
ATOM 1128 O O . GLY A 1 159 ? -7.414 6.872 17.620 1.00 97.81 159 GLY A O 1
ATOM 1129 N N . THR A 1 160 ? -6.003 8.363 18.478 1.00 98.56 160 THR A N 1
ATOM 1130 C CA . THR A 1 160 ? -5.534 8.867 17.182 1.00 98.56 160 THR A CA 1
ATOM 1131 C C . THR A 1 160 ? -4.030 8.728 17.050 1.00 98.56 160 THR A C 1
ATOM 1133 O O . THR A 1 160 ? -3.306 8.943 18.025 1.00 98.56 160 THR A O 1
ATOM 1136 N N . GLY A 1 161 ? -3.553 8.471 15.839 1.00 98.31 161 GLY A N 1
ATOM 1137 C CA . GLY A 1 161 ? -2.127 8.446 15.546 1.00 98.31 161 GLY A CA 1
ATOM 1138 C C . GLY A 1 161 ? -1.840 8.000 14.122 1.00 98.31 161 GLY A C 1
ATOM 1139 O O . GLY A 1 161 ? -2.734 7.945 13.281 1.00 98.31 161 GLY A O 1
ATOM 1140 N N . THR A 1 162 ? -0.579 7.670 13.869 1.00 98.06 162 THR A N 1
ATOM 1141 C CA . THR A 1 162 ? -0.104 7.163 12.581 1.00 98.06 162 THR A CA 1
ATOM 1142 C C . THR A 1 162 ? 0.596 5.836 12.804 1.00 98.06 162 THR A C 1
ATOM 1144 O O . THR A 1 162 ? 1.382 5.691 13.743 1.00 98.06 162 THR A O 1
ATOM 1147 N N . VAL A 1 163 ? 0.311 4.863 11.947 1.00 98.06 163 VAL A N 1
ATOM 1148 C CA . VAL A 1 163 ? 0.973 3.564 11.978 1.00 98.06 163 VAL A CA 1
ATOM 1149 C C . VAL A 1 163 ? 2.424 3.725 11.539 1.00 98.06 163 VAL A C 1
ATOM 1151 O O . VAL A 1 163 ? 2.714 4.271 10.478 1.00 98.06 163 VAL A O 1
ATOM 1154 N N . ALA A 1 164 ? 3.351 3.251 12.367 1.00 94.75 164 ALA A N 1
ATOM 1155 C CA . ALA A 1 164 ? 4.760 3.161 12.006 1.00 94.75 164 ALA A CA 1
ATOM 1156 C C . ALA A 1 164 ? 5.039 1.776 11.402 1.00 94.75 164 ALA A C 1
ATOM 1158 O O . ALA A 1 164 ? 4.522 1.445 10.340 1.00 94.75 164 ALA A O 1
ATOM 1159 N N . SER A 1 165 ? 5.827 0.952 12.085 1.00 93.94 165 SER A N 1
ATOM 1160 C CA . SER A 1 165 ? 6.217 -0.390 11.642 1.00 93.94 165 SER A CA 1
ATOM 1161 C C . SER A 1 165 ? 5.825 -1.487 12.641 1.00 93.94 165 SER A C 1
ATOM 1163 O O . SER A 1 165 ? 6.473 -2.532 12.715 1.00 93.94 165 SER A O 1
ATOM 1165 N N . ALA A 1 166 ? 4.776 -1.249 13.436 1.00 97.38 166 ALA A N 1
ATOM 1166 C CA . ALA A 1 166 ? 4.278 -2.190 14.433 1.00 97.38 166 ALA A CA 1
ATOM 1167 C C . ALA A 1 166 ? 2.771 -2.028 14.671 1.00 97.38 166 ALA A C 1
ATOM 1169 O O . ALA A 1 166 ? 2.200 -0.962 14.440 1.00 97.38 166 ALA A O 1
ATOM 1170 N N . ASN A 1 167 ? 2.154 -3.093 15.188 1.00 98.25 167 ASN A N 1
ATOM 1171 C CA . ASN A 1 167 ? 0.766 -3.071 15.640 1.00 98.25 167 ASN A CA 1
ATOM 1172 C C . ASN A 1 167 ? 0.573 -2.011 16.728 1.00 98.25 167 ASN A C 1
ATOM 1174 O O . ASN A 1 167 ? 1.368 -1.915 17.665 1.00 98.25 167 ASN A O 1
ATOM 1178 N N . ILE A 1 168 ? -0.520 -1.261 16.628 1.00 98.56 168 ILE A N 1
ATOM 1179 C CA . ILE A 1 168 ? -0.941 -0.321 17.662 1.00 98.56 168 ILE A CA 1
ATOM 1180 C C . ILE A 1 168 ? -1.784 -1.097 18.667 1.00 98.56 168 ILE A C 1
ATOM 1182 O O . ILE A 1 168 ? -2.834 -1.626 18.318 1.00 98.56 168 ILE A O 1
ATOM 1186 N N . THR A 1 169 ? -1.319 -1.189 19.910 1.00 98.50 169 THR A N 1
ATOM 1187 C CA . THR A 1 169 ? -1.983 -1.972 20.970 1.00 98.50 169 THR A CA 1
ATOM 1188 C C . THR A 1 169 ? -2.269 -1.156 22.229 1.00 98.50 169 THR A C 1
ATOM 1190 O O . THR A 1 169 ? -2.651 -1.717 23.253 1.00 98.50 169 THR A O 1
ATOM 1193 N N . ASN A 1 170 ? -2.024 0.155 22.193 1.00 98.00 170 ASN A N 1
ATOM 1194 C CA . ASN A 1 170 ? -2.068 1.046 23.352 1.00 98.00 170 ASN A CA 1
ATOM 1195 C C . ASN A 1 170 ? -3.307 1.952 23.386 1.00 98.00 170 ASN A C 1
ATOM 1197 O O . ASN A 1 170 ? -3.366 2.841 24.234 1.00 98.00 170 ASN A O 1
ATOM 1201 N N . VAL A 1 171 ? -4.283 1.753 22.493 1.00 98.75 171 VAL A N 1
ATOM 1202 C CA . VAL A 1 171 ? -5.559 2.470 22.590 1.00 98.75 171 VAL A CA 1
ATOM 1203 C C . VAL A 1 171 ? -6.244 2.041 23.885 1.00 98.75 171 VAL A C 1
ATOM 1205 O O . VAL A 1 171 ? -6.446 0.851 24.128 1.00 98.75 171 VAL A O 1
ATOM 1208 N N . SER A 1 172 ? -6.605 2.993 24.736 1.00 98.62 172 SER A N 1
ATOM 1209 C CA . SER A 1 172 ? -7.313 2.699 25.979 1.00 98.62 172 SER A CA 1
ATOM 1210 C C . SER A 1 172 ? -8.723 3.259 25.925 1.00 98.62 172 SER A C 1
ATOM 1212 O O . SER A 1 172 ? -8.946 4.409 25.552 1.00 98.62 172 SER A O 1
ATOM 1214 N N . VAL A 1 173 ? -9.689 2.417 26.276 1.00 98.81 173 VAL A N 1
ATOM 1215 C CA . VAL A 1 173 ? -11.094 2.791 26.389 1.00 98.81 173 VAL A CA 1
ATOM 1216 C C . VAL A 1 173 ? -11.508 2.578 27.834 1.00 98.81 173 VAL A C 1
ATOM 1218 O O . VAL A 1 173 ? -11.480 1.451 28.317 1.00 98.81 173 VAL A O 1
ATOM 1221 N N . SER A 1 174 ? -11.874 3.655 28.518 1.00 98.56 174 SER A N 1
ATOM 1222 C CA . SER A 1 174 ? -12.358 3.601 29.899 1.00 98.56 174 SER A CA 1
ATOM 1223 C C . SER A 1 174 ? -13.824 3.993 29.936 1.00 98.56 174 SER A C 1
ATOM 1225 O O . SER A 1 174 ? -14.186 5.055 29.419 1.00 98.56 174 SER A O 1
ATOM 1227 N N . CYS A 1 175 ? -14.654 3.122 30.502 1.00 98.44 175 CYS A N 1
ATOM 1228 C CA . CYS A 1 175 ? -16.084 3.335 30.661 1.00 98.44 175 CYS A CA 1
ATOM 1229 C C . CYS A 1 175 ? -16.422 3.639 32.120 1.00 98.44 175 CYS A C 1
ATOM 1231 O O . CYS A 1 175 ? -15.858 3.054 33.035 1.00 98.44 175 CYS A O 1
ATOM 1233 N N . ALA A 1 176 ? -17.344 4.565 32.346 1.00 98.00 176 ALA A N 1
ATOM 1234 C CA . ALA A 1 176 ? -17.818 4.900 33.682 1.00 98.00 176 ALA A CA 1
ATOM 1235 C C . ALA A 1 176 ? -19.341 4.972 33.692 1.00 98.00 176 ALA A C 1
ATOM 1237 O O . ALA A 1 176 ? -19.943 5.428 32.717 1.00 98.00 176 ALA A O 1
ATOM 1238 N N . ASP A 1 177 ? -19.952 4.538 34.794 1.00 97.38 177 ASP A N 1
ATOM 1239 C CA . ASP A 1 177 ? -21.391 4.681 35.005 1.00 97.38 177 ASP A CA 1
ATOM 1240 C C . ASP A 1 177 ? -21.778 6.159 34.960 1.00 97.38 177 ASP A C 1
ATOM 1242 O O . ASP A 1 177 ? -21.121 7.026 35.545 1.00 97.38 177 ASP A O 1
ATOM 1246 N N . ASN A 1 178 ? -22.855 6.452 34.239 1.00 94.00 178 ASN A N 1
ATOM 1247 C CA . ASN A 1 178 ? -23.382 7.803 34.173 1.00 94.00 178 ASN A CA 1
ATOM 1248 C C . ASN A 1 178 ? -23.929 8.187 35.550 1.00 94.00 178 ASN A C 1
ATOM 1250 O O . ASN A 1 178 ? -24.600 7.386 36.204 1.00 94.00 178 ASN A O 1
ATOM 1254 N N . ALA A 1 179 ? -23.674 9.425 35.982 1.00 87.31 179 ALA A N 1
ATOM 1255 C CA . ALA A 1 179 ? -24.251 9.926 37.222 1.00 87.31 179 ALA A CA 1
ATOM 1256 C C . ALA A 1 179 ? -25.783 9.806 37.171 1.00 87.31 179 ALA A C 1
ATOM 1258 O O . ALA A 1 179 ? -26.408 10.170 36.169 1.00 87.31 179 ALA A O 1
ATOM 1259 N N . ALA A 1 180 ? -26.373 9.285 38.249 1.00 74.44 180 ALA A N 1
ATOM 1260 C CA . ALA A 1 180 ? -27.817 9.320 38.416 1.00 74.44 180 ALA A CA 1
ATOM 1261 C C . ALA A 1 180 ? -28.290 10.791 38.442 1.00 74.44 180 ALA A C 1
ATOM 1263 O O . ALA A 1 180 ? -27.562 11.635 38.975 1.00 74.44 180 ALA A O 1
ATOM 1264 N N . PRO A 1 181 ? -29.452 11.100 37.836 1.00 63.03 181 PRO A N 1
ATOM 1265 C CA . PRO A 1 181 ? -30.006 12.452 37.810 1.00 63.03 181 PRO A CA 1
ATOM 1266 C C . PRO A 1 181 ? -30.319 13.005 39.205 1.00 63.03 181 PRO A C 1
ATOM 1268 O O . PRO A 1 181 ? -30.574 12.199 40.131 1.00 63.03 181 PRO A O 1
#

pLDDT: mean 96.28, std 5.26, range [59.41, 98.81]

Solvent-accessible surface area (backbone atoms only — not comparable to full-atom values): 10081 Å² total; per-residue (Å²): 132,83,84,75,52,22,44,51,76,43,60,40,54,55,62,60,38,67,46,52,66,40,59,41,80,41,60,42,67,51,45,96,85,49,67,53,26,24,37,76,37,80,50,93,67,81,73,62,70,85,48,86,78,62,30,74,58,63,69,57,56,50,71,53,95,64,70,40,82,46,54,44,28,36,37,30,21,32,86,82,51,36,57,21,66,69,36,64,44,55,30,37,27,53,66,68,63,29,41,45,27,20,38,37,40,71,50,58,56,48,36,27,36,24,37,67,90,70,52,69,45,80,44,66,61,54,41,78,50,67,52,90,69,55,41,41,59,72,36,72,47,41,44,45,75,74,37,65,19,76,70,32,48,64,45,68,42,71,29,60,54,63,34,62,94,55,63,44,62,72,27,36,34,48,31,41,74,54,79,80,131

Nearest PDB structures (foldseek):
  3pdd-assembly1_A  TM=3.356E-01  e=3.661E-03  Acetivibrio thermocellus ATCC 27405
  9fly-assembly1_A  TM=3.623E-01  e=1.045E-02  Aureispira sp. CCB-QB1
  6aij-assembly1_A  TM=2.964E-01  e=9.912E-03  Paenibacillus macerans
  1tcm-assembly2_B  TM=2.794E-01  e=1.430E-02  Niallia circulans
  1cgw-assembly1_A  TM=3.086E-01  e=6.540E-02  Niallia circulans